Protein AF-A0A9E5GHT5-F1 (afdb_monomer)

pLDDT: mean 95.61, std 5.3, range [46.09, 98.81]

Foldseek 3Di:
DQDVLLLLLLLCCDCPQLNPAAAFEEEEEAEPDDVSSVVSNCVNCVVRNYHYDYDYHYLLVVLVCLLPDDLVSLLVVQVVLLVVLLRGQAYEAEHAHPDPCSCVVVVVSVVSSCVRHVCSRPVVRNVVRYRYDHDYDQDCVVCVVVVHGSVVSNVVVSCVS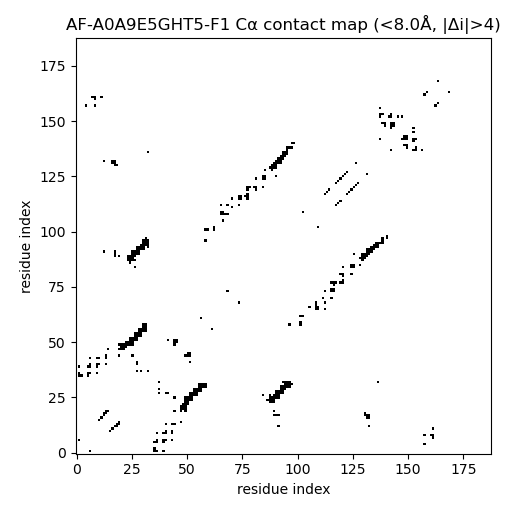RVDPVVVVVVVCVVCVVVVVVDPDDDD

Solvent-accessible surface area (backbone atoms only — not comparable to full-atom values): 10245 Å² total; per-residue (Å²): 131,72,56,69,66,43,42,52,44,22,40,43,46,39,61,64,60,41,50,63,50,66,72,40,30,30,37,39,40,39,27,49,57,63,66,54,51,52,52,28,34,50,50,39,35,47,75,55,51,23,45,71,43,80,42,84,43,47,68,70,59,50,39,59,56,37,75,74,53,47,70,67,59,30,39,53,52,23,52,56,51,35,56,57,50,73,70,25,49,28,37,43,36,39,37,22,67,91,51,95,58,73,58,68,87,42,55,70,39,49,51,48,40,39,64,43,22,46,41,55,28,48,60,70,39,40,66,75,61,30,39,59,44,76,47,72,43,88,42,63,63,54,12,55,76,70,76,41,56,51,66,63,35,42,54,50,51,51,42,73,67,64,72,55,61,62,66,61,53,50,58,64,49,56,71,51,45,68,56,60,75,71,51,95,74,86,88,131

Mean predicted aligned error: 3.6 Å

Secondary structure (DSSP, 8-state):
---HHHHHHHHIIIIIIS---TT-EEEEEEES--HHHHHHHHHHHHHTT-EEEEEEE-HHHHHHHHHT--HHHHHHHHHHHHHHHHT-SEEEEEE--S-TTTTTT-HHHHHHHIIIIIIIIIIIIIHHHSEEEEEE---HHHHHHTT--HHHHHHHHHHHHHS--HHHHHHHHHTTHHHHHH-S----

Structure (mmCIF, N/CA/C/O backbone):
data_AF-A0A9E5GHT5-F1
#
_entry.id   AF-A0A9E5GHT5-F1
#
loop_
_atom_site.group_PDB
_atom_site.id
_atom_site.type_symbol
_atom_site.label_atom_id
_atom_site.label_alt_id
_atom_site.label_comp_id
_atom_site.label_asym_id
_atom_site.label_entity_id
_atom_site.label_seq_id
_atom_site.pdbx_PDB_ins_code
_atom_site.Cartn_x
_atom_site.Cartn_y
_atom_site.Cartn_z
_atom_site.occupancy
_atom_site.B_iso_or_equiv
_atom_site.auth_seq_id
_atom_site.auth_comp_id
_atom_site.auth_asym_id
_atom_site.auth_atom_id
_atom_site.pdbx_PDB_model_num
ATOM 1 N N . MET A 1 1 ? 2.360 16.016 -16.301 1.00 46.09 1 MET A N 1
ATOM 2 C CA . MET A 1 1 ? 2.857 14.828 -17.030 1.00 46.09 1 MET A CA 1
ATOM 3 C C . MET A 1 1 ? 3.385 13.893 -15.959 1.00 46.09 1 MET A C 1
ATOM 5 O O . MET A 1 1 ? 4.200 14.365 -15.179 1.00 46.09 1 MET A O 1
ATOM 9 N N . ALA A 1 2 ? 2.851 12.676 -15.827 1.00 58.78 2 ALA A N 1
ATOM 10 C CA . ALA A 1 2 ? 3.286 11.762 -14.767 1.00 58.78 2 ALA A CA 1
ATOM 11 C C . ALA A 1 2 ? 4.758 11.385 -14.978 1.00 58.78 2 ALA A C 1
ATOM 13 O O . ALA A 1 2 ? 5.158 11.133 -16.120 1.00 58.78 2 ALA A O 1
ATOM 14 N N . ASP A 1 3 ? 5.538 11.367 -13.901 1.00 83.75 3 ASP A N 1
ATOM 15 C CA . ASP A 1 3 ? 6.951 10.995 -13.930 1.00 83.75 3 ASP A CA 1
ATOM 16 C C . ASP A 1 3 ? 7.088 9.578 -14.527 1.00 83.75 3 ASP A C 1
ATOM 18 O O . ASP A 1 3 ? 6.331 8.665 -14.184 1.00 83.75 3 ASP A O 1
ATOM 22 N N . GLN A 1 4 ? 8.022 9.372 -15.461 1.00 92.88 4 GLN A N 1
ATOM 23 C CA . GLN A 1 4 ? 8.242 8.049 -16.058 1.00 92.88 4 GLN A CA 1
ATOM 24 C C . GLN A 1 4 ? 8.633 7.006 -14.999 1.00 92.88 4 GLN A C 1
ATOM 26 O O . GLN A 1 4 ? 8.299 5.828 -15.145 1.00 92.88 4 GLN A O 1
ATOM 31 N N . ARG A 1 5 ? 9.282 7.442 -13.912 1.00 95.12 5 ARG A N 1
ATOM 32 C CA . ARG A 1 5 ? 9.657 6.604 -12.769 1.00 95.12 5 ARG A CA 1
ATOM 33 C C . ARG A 1 5 ? 8.421 6.079 -12.028 1.00 95.12 5 ARG A C 1
ATOM 35 O O . ARG A 1 5 ? 8.346 4.882 -11.751 1.00 95.12 5 ARG A O 1
ATOM 42 N N . GLU A 1 6 ? 7.407 6.924 -11.814 1.00 96.75 6 GLU A N 1
ATOM 43 C CA . GLU A 1 6 ? 6.115 6.523 -11.227 1.00 96.75 6 GLU A CA 1
ATOM 44 C C . GLU A 1 6 ? 5.378 5.520 -12.123 1.00 96.75 6 GLU A C 1
ATOM 46 O O . GLU A 1 6 ? 4.857 4.519 -11.638 1.00 96.75 6 GLU A O 1
ATOM 51 N N . GLN A 1 7 ? 5.363 5.749 -13.441 1.00 96.94 7 GLN A N 1
ATOM 52 C CA . GLN A 1 7 ? 4.710 4.842 -14.395 1.00 96.94 7 GLN A CA 1
ATOM 53 C C . GLN A 1 7 ? 5.372 3.460 -14.416 1.00 96.94 7 GLN A C 1
ATOM 55 O O . GLN A 1 7 ? 4.684 2.437 -14.414 1.00 96.94 7 GLN A O 1
ATOM 60 N N . LYS A 1 8 ? 6.709 3.422 -14.413 1.00 97.12 8 LYS A N 1
ATOM 61 C CA . LYS A 1 8 ? 7.477 2.174 -14.359 1.00 97.12 8 LYS A CA 1
ATOM 62 C C . LYS A 1 8 ? 7.225 1.428 -13.049 1.00 97.12 8 LYS A C 1
ATOM 64 O O . LYS A 1 8 ? 6.970 0.226 -13.075 1.00 97.12 8 LYS A O 1
ATOM 69 N N . LEU A 1 9 ? 7.235 2.142 -11.921 1.00 97.75 9 LEU A N 1
ATOM 70 C CA . LEU A 1 9 ? 6.918 1.568 -10.617 1.00 97.75 9 LEU A CA 1
ATOM 71 C C . LEU A 1 9 ? 5.480 1.035 -10.571 1.00 97.75 9 LEU A C 1
ATOM 73 O O . LEU A 1 9 ? 5.263 -0.082 -10.118 1.00 97.75 9 LEU A O 1
ATOM 77 N N . ALA A 1 10 ? 4.502 1.784 -11.081 1.00 98.25 10 ALA A N 1
ATOM 78 C CA . ALA A 1 10 ? 3.107 1.355 -11.119 1.00 98.25 10 ALA A CA 1
ATOM 79 C C . ALA A 1 10 ? 2.927 0.039 -11.892 1.00 98.25 10 ALA A C 1
ATOM 81 O O . ALA A 1 10 ? 2.300 -0.886 -11.375 1.00 98.25 10 ALA A O 1
ATOM 82 N N . LYS A 1 11 ? 3.533 -0.076 -13.083 1.00 97.88 11 LYS A N 1
ATOM 83 C CA . LYS A 1 11 ? 3.531 -1.324 -13.864 1.00 97.88 11 LYS A CA 1
ATOM 84 C C . LYS A 1 11 ? 4.170 -2.472 -13.095 1.00 97.88 11 LYS A C 1
ATOM 86 O O . LYS A 1 11 ? 3.572 -3.537 -13.006 1.00 97.88 11 LYS A O 1
ATOM 91 N N . LEU A 1 12 ? 5.336 -2.251 -12.484 1.00 97.81 12 LEU A N 1
ATOM 92 C CA . LEU A 1 12 ? 6.005 -3.269 -11.673 1.00 97.81 12 LEU A CA 1
ATOM 93 C C . LEU A 1 12 ? 5.095 -3.777 -10.544 1.00 97.81 12 LEU A C 1
ATOM 95 O O . LEU A 1 12 ? 4.947 -4.983 -10.360 1.00 97.81 12 LEU A O 1
ATOM 99 N N . LEU A 1 13 ? 4.461 -2.872 -9.800 1.00 98.19 13 LEU A N 1
ATOM 100 C CA . LEU A 1 13 ? 3.605 -3.254 -8.678 1.00 98.19 13 LEU A CA 1
ATOM 101 C C . LEU A 1 13 ? 2.401 -4.081 -9.138 1.00 98.19 13 LEU A C 1
ATOM 103 O O . LEU A 1 13 ? 2.094 -5.093 -8.512 1.00 98.19 13 LEU A O 1
ATOM 107 N N . VAL A 1 14 ? 1.756 -3.679 -10.236 1.00 98.56 14 VAL A N 1
ATOM 108 C CA . VAL A 1 14 ? 0.574 -4.354 -10.794 1.00 98.56 14 VAL A CA 1
ATOM 109 C C . VAL A 1 14 ? 0.939 -5.698 -11.428 1.00 98.56 14 VAL A C 1
ATOM 111 O O . VAL A 1 14 ? 0.358 -6.723 -11.079 1.00 98.56 14 VAL A O 1
ATOM 114 N N . GLU A 1 15 ? 1.912 -5.717 -12.336 1.00 97.62 15 GLU A N 1
ATOM 115 C CA . GLU A 1 15 ? 2.219 -6.880 -13.176 1.00 97.62 15 GLU A CA 1
ATOM 116 C C . GLU A 1 15 ? 3.134 -7.891 -12.473 1.00 97.62 15 GLU A C 1
ATOM 118 O O . GLU A 1 15 ? 2.995 -9.097 -12.676 1.00 97.62 15 GLU A O 1
ATOM 123 N N . HIS A 1 16 ? 4.061 -7.427 -11.628 1.00 96.06 16 HIS A N 1
ATOM 124 C CA . HIS A 1 16 ? 5.027 -8.293 -10.952 1.00 96.06 16 HIS A CA 1
ATOM 125 C C . HIS A 1 16 ? 4.683 -8.546 -9.484 1.00 96.06 16 HIS A C 1
ATOM 127 O O . HIS A 1 16 ? 4.679 -9.704 -9.063 1.00 96.06 16 HIS A O 1
ATOM 133 N N . SER A 1 17 ? 4.435 -7.497 -8.690 1.00 96.81 17 SER A N 1
ATOM 134 C CA . SER A 1 17 ? 4.299 -7.656 -7.234 1.00 96.81 17 SER A CA 1
ATOM 135 C C . SER A 1 17 ? 2.982 -8.312 -6.840 1.00 96.81 17 SER A C 1
ATOM 137 O O . SER A 1 17 ? 2.998 -9.299 -6.108 1.00 96.81 17 SER A O 1
ATOM 139 N N . VAL A 1 18 ? 1.849 -7.795 -7.328 1.00 97.44 18 VAL A N 1
ATOM 140 C CA . VAL A 1 18 ? 0.544 -8.432 -7.084 1.00 97.44 18 VAL A CA 1
ATOM 141 C C . VAL A 1 18 ? 0.130 -9.387 -8.198 1.00 97.44 18 VAL A C 1
ATOM 143 O O . VAL A 1 18 ? -0.754 -10.196 -7.956 1.00 97.44 18 VAL A O 1
ATOM 146 N N . LYS A 1 19 ? 0.777 -9.342 -9.376 1.00 97.81 19 LYS A N 1
ATOM 147 C CA . LYS A 1 19 ? 0.443 -10.168 -10.555 1.00 97.81 19 LYS A CA 1
ATOM 148 C C . LYS A 1 19 ? -1.057 -10.142 -10.838 1.00 97.81 19 LYS A C 1
ATOM 150 O O . LYS A 1 19 ? -1.733 -11.171 -10.793 1.00 97.81 19 LYS A O 1
ATOM 155 N N . LEU A 1 20 ? -1.564 -8.929 -11.024 1.00 98.19 20 LEU A N 1
ATOM 156 C CA . LEU A 1 20 ? -2.986 -8.683 -11.186 1.00 98.19 20 LEU A CA 1
ATOM 157 C C . LEU A 1 20 ? -3.489 -9.307 -12.492 1.00 98.19 20 LEU A C 1
ATOM 159 O O . LEU A 1 20 ? -2.861 -9.173 -13.542 1.00 98.19 20 LEU A O 1
ATOM 163 N N . GLU A 1 21 ? -4.630 -9.978 -12.416 1.00 98.31 21 GLU A N 1
ATOM 164 C CA . GLU A 1 21 ? -5.266 -10.666 -13.531 1.00 98.31 21 GLU A CA 1
ATOM 165 C C . GLU A 1 21 ? -6.511 -9.911 -14.004 1.00 98.31 21 GLU A C 1
ATOM 167 O O . GLU A 1 21 ? -7.180 -9.197 -13.248 1.00 98.31 21 GLU A O 1
ATOM 172 N N . LYS A 1 22 ? -6.840 -10.072 -15.289 1.00 98.56 22 LYS A N 1
ATOM 173 C CA . LYS A 1 22 ? -7.993 -9.420 -15.914 1.00 98.56 22 LYS A CA 1
ATOM 174 C C . LYS A 1 22 ? -9.276 -9.708 -15.128 1.00 98.56 22 LYS A C 1
ATOM 176 O O . LYS A 1 22 ? -9.626 -10.863 -14.905 1.00 98.56 22 LYS A O 1
ATOM 181 N N . GLY A 1 23 ? -10.026 -8.654 -14.820 1.00 98.56 23 GLY A N 1
ATOM 182 C CA . GLY A 1 23 ? -11.294 -8.733 -14.098 1.00 98.56 23 GLY A CA 1
ATOM 183 C C . GLY A 1 23 ? -11.178 -8.717 -12.571 1.00 98.56 23 GLY A C 1
ATOM 184 O O . GLY A 1 23 ? -12.211 -8.598 -11.919 1.00 98.56 23 GLY A O 1
ATOM 185 N N . GLU A 1 24 ? -9.967 -8.788 -12.009 1.00 98.69 24 GLU A N 1
ATOM 186 C CA . GLU A 1 24 ? -9.747 -8.651 -10.564 1.00 98.69 24 GLU A CA 1
ATOM 187 C C . GLU A 1 24 ? -9.999 -7.213 -10.083 1.00 98.69 24 GLU A C 1
ATOM 189 O O . GLU A 1 24 ? -9.731 -6.235 -10.789 1.00 98.69 24 GLU A O 1
ATOM 194 N N . HIS A 1 25 ? -10.481 -7.075 -8.851 1.00 98.69 25 HIS A N 1
ATOM 195 C CA . HIS A 1 25 ? -10.635 -5.803 -8.155 1.00 98.69 25 HIS A CA 1
ATOM 196 C C . HIS A 1 25 ? -9.430 -5.551 -7.251 1.00 98.69 25 HIS A C 1
ATOM 198 O O . HIS A 1 25 ? -9.020 -6.418 -6.476 1.00 98.69 25 HIS A O 1
ATOM 204 N N . VAL A 1 26 ? -8.878 -4.342 -7.295 1.00 98.75 26 VAL A N 1
ATOM 205 C CA . VAL A 1 26 ? -7.708 -3.973 -6.492 1.00 98.75 26 VAL A CA 1
ATOM 206 C C . VAL A 1 26 ? -7.955 -2.701 -5.701 1.00 98.75 26 VAL A C 1
ATOM 208 O O . VAL A 1 26 ? -8.339 -1.674 -6.257 1.00 98.75 26 VAL A O 1
ATOM 211 N N . LEU A 1 27 ? -7.674 -2.747 -4.399 1.00 98.75 27 LEU A N 1
ATOM 212 C CA . LEU A 1 27 ? -7.668 -1.556 -3.558 1.00 98.75 27 LEU A CA 1
ATOM 213 C C . LEU A 1 27 ? -6.295 -0.882 -3.608 1.00 98.75 27 LEU A C 1
ATOM 215 O O . LEU A 1 27 ? -5.307 -1.430 -3.119 1.00 98.75 27 LEU A O 1
ATOM 219 N N . ILE A 1 28 ? -6.251 0.333 -4.149 1.00 98.75 28 ILE A N 1
ATOM 220 C CA . ILE A 1 28 ? -5.101 1.235 -4.080 1.00 98.75 28 ILE A CA 1
ATOM 221 C C . ILE A 1 28 ? -5.265 2.108 -2.838 1.00 98.75 28 ILE A C 1
ATOM 223 O O . ILE A 1 28 ? -6.121 2.990 -2.795 1.00 98.75 28 ILE A O 1
ATOM 227 N N . ASN A 1 29 ? -4.440 1.870 -1.823 1.00 98.25 29 ASN A N 1
ATOM 228 C CA . ASN A 1 29 ? -4.417 2.653 -0.596 1.00 98.25 29 ASN A CA 1
ATOM 229 C C . ASN A 1 29 ? -3.240 3.635 -0.614 1.00 98.25 29 ASN A C 1
ATOM 231 O O . ASN A 1 29 ? -2.110 3.270 -0.274 1.00 98.25 29 ASN A O 1
ATOM 235 N N . ALA A 1 30 ? -3.527 4.870 -1.016 1.00 98.12 30 ALA A N 1
ATOM 236 C CA . ALA A 1 30 ? -2.571 5.951 -1.209 1.00 98.12 30 ALA A CA 1
ATOM 237 C C . ALA A 1 30 ? -2.547 6.863 0.025 1.00 98.12 30 ALA A C 1
ATOM 239 O O . ALA A 1 30 ? -3.478 7.633 0.252 1.00 98.12 30 ALA A O 1
ATOM 240 N N . VAL A 1 31 ? -1.488 6.762 0.829 1.00 97.69 31 VAL A N 1
ATOM 241 C CA . VAL A 1 31 ? -1.335 7.517 2.080 1.00 97.69 31 VAL A CA 1
ATOM 242 C C . VAL A 1 31 ? -0.294 8.612 1.907 1.00 97.69 31 VAL A C 1
ATOM 244 O O . VAL A 1 31 ? 0.892 8.305 1.793 1.00 97.69 31 VAL A O 1
ATOM 247 N N . ASP A 1 32 ? -0.728 9.872 1.916 1.00 96.69 32 ASP A N 1
ATOM 248 C CA . ASP A 1 32 ? 0.158 11.044 1.848 1.00 96.69 32 ASP A CA 1
ATOM 249 C C . ASP A 1 32 ? 1.157 11.007 0.674 1.00 96.69 32 ASP A C 1
ATOM 251 O O . ASP A 1 32 ? 2.315 11.396 0.796 1.00 96.69 32 ASP A O 1
ATOM 255 N N . ILE A 1 33 ? 0.714 10.523 -0.488 1.00 96.50 33 ILE A N 1
ATOM 256 C CA . ILE A 1 33 ? 1.514 10.505 -1.721 1.00 96.50 33 ILE A CA 1
ATOM 257 C C . ILE A 1 33 ? 0.967 11.499 -2.750 1.00 96.50 33 ILE A C 1
ATOM 259 O O . ILE A 1 33 ? -0.213 11.859 -2.686 1.00 96.50 33 ILE A O 1
ATOM 263 N N . PRO A 1 34 ? 1.773 11.907 -3.744 1.00 95.44 34 PRO A N 1
ATOM 264 C CA . PRO A 1 34 ? 1.282 12.699 -4.862 1.00 95.44 34 PRO A CA 1
ATOM 265 C C . PRO A 1 34 ? 0.162 11.996 -5.635 1.00 95.44 34 PRO A C 1
ATOM 267 O O . PRO A 1 34 ? 0.188 10.782 -5.864 1.00 95.44 34 PRO A O 1
ATOM 270 N N . THR A 1 35 ? -0.801 12.784 -6.112 1.00 96.75 35 THR A N 1
ATOM 271 C CA . THR A 1 35 ? -1.886 12.291 -6.972 1.00 96.75 35 THR A CA 1
ATOM 272 C C . THR A 1 35 ? -1.347 11.612 -8.233 1.00 96.75 35 THR A C 1
ATOM 274 O O . THR A 1 35 ? -1.917 10.613 -8.659 1.00 96.75 35 THR A O 1
ATOM 277 N N . SER A 1 36 ? -0.214 12.075 -8.774 1.00 96.94 36 SER A N 1
ATOM 278 C CA . SER A 1 36 ? 0.430 11.519 -9.974 1.00 96.94 36 SER A CA 1
ATOM 279 C C . SER A 1 36 ? 0.774 10.031 -9.847 1.00 96.94 36 SER A C 1
ATOM 281 O O . SER A 1 36 ? 0.452 9.250 -10.743 1.00 96.94 36 SER A O 1
ATOM 283 N N . MET A 1 37 ? 1.324 9.601 -8.708 1.00 97.38 37 MET A N 1
ATOM 284 C CA . MET A 1 37 ? 1.602 8.186 -8.443 1.00 97.38 37 MET A CA 1
ATOM 285 C C . MET A 1 37 ? 0.309 7.360 -8.379 1.00 97.38 37 MET A C 1
ATOM 287 O O . MET A 1 37 ? 0.251 6.231 -8.872 1.00 97.38 37 MET A O 1
ATOM 291 N N . THR A 1 38 ? -0.754 7.925 -7.799 1.00 98.12 38 THR A N 1
ATOM 292 C CA . THR A 1 38 ? -2.063 7.256 -7.728 1.00 98.12 38 THR A CA 1
ATOM 293 C C . THR A 1 38 ? -2.688 7.120 -9.118 1.00 98.12 38 THR A C 1
ATOM 295 O O . THR A 1 38 ? -3.175 6.047 -9.468 1.00 98.12 38 THR A O 1
ATOM 298 N N . GLU A 1 39 ? -2.623 8.167 -9.944 1.00 98.31 39 GLU A N 1
ATOM 299 C CA . GLU A 1 39 ? -3.064 8.137 -11.344 1.00 98.31 39 GLU A CA 1
ATOM 300 C C . GLU A 1 39 ? -2.285 7.096 -12.159 1.00 98.31 39 GLU A C 1
ATOM 302 O O . GLU A 1 39 ? -2.882 6.347 -12.935 1.00 98.31 39 GLU A O 1
ATOM 307 N N . ALA A 1 40 ? -0.967 6.997 -11.948 1.00 98.31 40 ALA A N 1
ATOM 308 C CA . ALA A 1 40 ? -0.124 6.002 -12.602 1.00 98.31 40 ALA A CA 1
ATOM 309 C C . ALA A 1 40 ? -0.545 4.564 -12.250 1.00 98.31 40 ALA A C 1
ATOM 311 O O . ALA A 1 40 ? -0.641 3.724 -13.146 1.00 98.31 40 ALA A O 1
ATOM 312 N N . LEU A 1 41 ? -0.861 4.285 -10.979 1.00 98.50 41 LEU A N 1
ATOM 313 C CA . LEU A 1 41 ? -1.400 2.986 -10.557 1.00 98.50 41 LEU A CA 1
ATOM 314 C C . LEU A 1 41 ? -2.754 2.688 -11.189 1.00 98.50 41 LEU A C 1
ATOM 316 O O . LEU A 1 41 ? -2.936 1.611 -11.745 1.00 98.50 41 LEU A O 1
ATOM 320 N N . VAL A 1 42 ? -3.694 3.636 -11.134 1.00 98.75 42 VAL A N 1
ATOM 321 C CA . VAL A 1 42 ? -5.027 3.471 -11.735 1.00 98.75 42 VAL A CA 1
ATOM 322 C C . VAL A 1 42 ? -4.903 3.132 -13.218 1.00 98.75 42 VAL A C 1
ATOM 324 O O . VAL A 1 42 ? -5.553 2.203 -13.697 1.00 98.75 42 VAL A O 1
ATOM 327 N N . LYS A 1 43 ? -4.027 3.841 -13.937 1.00 98.56 43 LYS A N 1
ATOM 328 C CA . LYS A 1 43 ? -3.761 3.570 -15.348 1.00 98.56 43 LYS A CA 1
ATOM 329 C C . LYS A 1 43 ? -3.205 2.159 -15.559 1.00 98.56 43 LYS A C 1
ATOM 331 O O . LYS A 1 43 ? -3.744 1.430 -16.384 1.00 98.56 43 LYS A O 1
ATOM 336 N N . ALA A 1 44 ? -2.179 1.760 -14.805 1.00 98.56 44 ALA A N 1
ATOM 337 C CA . ALA A 1 44 ? -1.567 0.435 -14.923 1.00 98.56 44 ALA A CA 1
ATOM 338 C C . ALA A 1 44 ? -2.563 -0.703 -14.625 1.00 98.56 44 ALA A C 1
ATOM 340 O O . ALA A 1 44 ? -2.569 -1.716 -15.319 1.00 98.56 44 ALA A O 1
ATOM 341 N N . VAL A 1 45 ? -3.453 -0.517 -13.646 1.00 98.81 45 VAL A N 1
ATOM 342 C CA . VAL A 1 45 ? -4.521 -1.478 -13.327 1.00 98.81 45 VAL A CA 1
ATOM 343 C C . VAL A 1 45 ? -5.501 -1.641 -14.495 1.00 98.81 45 VAL A C 1
ATOM 345 O O . VAL A 1 45 ? -5.850 -2.762 -14.859 1.00 98.81 45 VAL A O 1
ATOM 348 N N . TYR A 1 46 ? -5.933 -0.545 -15.121 1.00 98.75 46 TYR A N 1
ATOM 349 C CA . TYR A 1 46 ? -6.815 -0.645 -16.286 1.00 98.75 46 TYR A CA 1
ATOM 350 C C . TYR A 1 46 ? -6.111 -1.224 -17.521 1.00 98.75 46 TYR A C 1
ATOM 352 O O . TYR A 1 46 ? -6.754 -1.918 -18.306 1.00 98.75 46 TYR A O 1
ATOM 360 N N . GLU A 1 47 ? -4.806 -0.985 -17.692 1.00 98.56 47 GLU A N 1
ATOM 361 C CA . GLU A 1 47 ? -4.010 -1.545 -18.797 1.00 98.56 47 GLU A CA 1
ATOM 362 C C . GLU A 1 47 ? -3.987 -3.087 -18.780 1.00 98.56 47 GLU A C 1
ATOM 364 O O . GLU A 1 47 ? -3.972 -3.699 -19.848 1.00 98.56 47 GLU A O 1
ATOM 369 N N . VAL A 1 48 ? -4.076 -3.723 -17.602 1.00 98.31 48 VAL A N 1
ATOM 370 C CA . VAL A 1 48 ? -4.202 -5.191 -17.467 1.00 98.31 48 VAL A CA 1
ATOM 371 C C . VAL A 1 48 ? -5.656 -5.697 -17.519 1.00 98.31 48 VAL A C 1
ATOM 373 O O . VAL A 1 48 ? -5.904 -6.904 -17.517 1.00 98.31 48 VAL A O 1
ATOM 376 N N . GLY A 1 49 ? -6.635 -4.793 -17.632 1.00 98.50 49 GLY A N 1
ATOM 377 C CA . GLY A 1 49 ? -8.062 -5.122 -17.705 1.00 98.50 49 GLY A CA 1
ATOM 378 C C . GLY A 1 49 ? -8.711 -5.425 -16.351 1.00 98.50 49 GLY A C 1
ATOM 379 O O . GLY A 1 49 ? -9.686 -6.177 -16.302 1.00 98.50 49 GLY A O 1
ATOM 380 N N . SER A 1 50 ? -8.166 -4.870 -15.272 1.00 98.69 50 SER A N 1
ATOM 381 C CA . SER A 1 50 ? -8.639 -5.027 -13.891 1.00 98.69 50 SER A CA 1
ATOM 382 C C . SER A 1 50 ? -9.272 -3.725 -13.382 1.00 98.69 50 SER A C 1
ATOM 384 O O . SER A 1 50 ? -9.254 -2.701 -14.072 1.00 98.69 50 SER A O 1
ATOM 386 N N . TYR A 1 51 ? -9.858 -3.746 -12.182 1.00 98.69 51 TYR A N 1
ATOM 387 C CA . TYR A 1 51 ? -10.708 -2.659 -11.685 1.00 98.69 51 TYR A CA 1
ATOM 388 C C . TYR A 1 51 ? -10.150 -2.023 -10.402 1.00 98.69 51 TYR A C 1
ATOM 390 O O . TYR A 1 51 ? -10.168 -2.652 -9.340 1.00 98.69 51 TYR A O 1
ATOM 398 N N . PRO A 1 52 ? -9.662 -0.771 -10.458 1.00 98.75 52 PRO A N 1
ATOM 399 C CA . PRO A 1 52 ? -9.129 -0.091 -9.289 1.00 98.75 52 PRO A CA 1
ATOM 400 C C . PRO A 1 52 ? -10.243 0.510 -8.425 1.00 98.75 52 PRO A C 1
ATOM 402 O O . PRO A 1 52 ? -11.116 1.229 -8.911 1.00 98.75 52 PRO A O 1
ATOM 405 N N . VAL A 1 53 ? -10.139 0.307 -7.114 1.00 98.62 53 VAL A N 1
ATOM 406 C CA . VAL A 1 53 ? -10.816 1.095 -6.079 1.00 98.62 53 VAL A CA 1
ATOM 407 C C . VAL A 1 53 ? -9.751 1.904 -5.355 1.00 98.62 53 VAL A C 1
ATOM 409 O O . VAL A 1 53 ? -8.757 1.353 -4.893 1.00 98.62 53 VAL A O 1
ATOM 412 N N . VAL A 1 54 ? -9.934 3.219 -5.255 1.00 98.44 54 VAL A N 1
ATOM 413 C CA . VAL A 1 54 ? -8.929 4.113 -4.665 1.00 98.44 54 VAL A CA 1
ATOM 414 C C . VAL A 1 54 ? -9.372 4.571 -3.282 1.00 98.44 54 VAL A C 1
ATOM 416 O O . VAL A 1 54 ? -10.506 5.003 -3.086 1.00 98.44 54 VAL A O 1
ATOM 419 N N . ASN A 1 55 ? -8.447 4.509 -2.329 1.00 97.62 55 ASN A N 1
ATOM 420 C CA . ASN A 1 55 ? -8.564 5.112 -1.013 1.00 97.62 55 ASN A CA 1
ATOM 421 C C . ASN A 1 55 ? -7.437 6.134 -0.842 1.00 97.62 55 ASN A C 1
ATOM 423 O O . ASN A 1 55 ? -6.269 5.752 -0.756 1.00 97.62 55 ASN A O 1
ATOM 427 N N . ILE A 1 56 ? -7.792 7.419 -0.807 1.00 97.25 56 ILE A N 1
ATOM 428 C CA . ILE A 1 56 ? -6.855 8.489 -0.458 1.00 97.25 56 ILE A CA 1
ATOM 429 C C . ILE A 1 56 ? -6.897 8.673 1.050 1.00 97.25 56 ILE A C 1
ATOM 431 O O . ILE A 1 56 ? -7.963 8.861 1.634 1.00 97.25 56 ILE A O 1
ATOM 435 N N . TRP A 1 57 ? -5.731 8.619 1.671 1.00 95.44 57 TRP A N 1
ATOM 436 C CA . TRP A 1 57 ? -5.580 8.658 3.112 1.00 95.44 57 TRP A CA 1
ATOM 437 C C . TRP A 1 57 ? -4.583 9.729 3.516 1.00 95.44 57 TRP A C 1
ATOM 439 O O . TRP A 1 57 ? -3.602 9.981 2.814 1.00 95.44 57 TRP A O 1
ATOM 449 N N . ASN A 1 58 ? -4.818 10.318 4.681 1.00 96.19 58 ASN A N 1
ATOM 450 C CA . ASN A 1 58 ? -3.936 11.307 5.271 1.00 96.19 58 ASN A CA 1
ATOM 451 C C . ASN A 1 58 ? -3.701 10.966 6.741 1.00 96.19 58 ASN A C 1
ATOM 453 O O . ASN A 1 58 ? -4.661 10.834 7.504 1.00 96.19 58 ASN A O 1
ATOM 457 N N . GLU A 1 59 ? -2.437 10.845 7.147 1.00 95.00 59 GLU A N 1
ATOM 458 C CA . GLU A 1 59 ? -2.086 10.415 8.507 1.00 95.00 59 GLU A CA 1
ATOM 459 C C . GLU A 1 59 ? -2.527 11.427 9.576 1.00 95.00 59 GLU A C 1
ATOM 461 O O . GLU A 1 59 ? -2.839 11.034 10.699 1.00 95.00 59 GLU A O 1
ATOM 466 N N . ARG A 1 60 ? -2.649 12.722 9.244 1.00 96.00 60 ARG A N 1
ATOM 467 C CA . ARG A 1 60 ? -3.156 13.729 10.195 1.00 96.00 60 ARG A CA 1
ATOM 468 C C . ARG A 1 60 ? -4.660 13.596 10.424 1.00 96.00 60 ARG A C 1
ATOM 470 O O . ARG A 1 60 ? -5.122 13.809 11.543 1.00 96.00 60 ARG A O 1
ATOM 477 N N . ILE A 1 61 ? -5.420 13.236 9.388 1.00 96.31 61 ILE A N 1
ATOM 478 C CA . ILE A 1 61 ? -6.852 12.932 9.520 1.00 96.31 61 ILE A CA 1
ATOM 479 C C . ILE A 1 61 ? -7.035 11.635 10.311 1.00 96.31 61 ILE A C 1
ATOM 481 O O . ILE A 1 61 ? -7.850 11.601 11.229 1.00 96.31 61 ILE A O 1
ATOM 485 N N . GLU A 1 62 ? -6.241 10.598 10.027 1.00 96.12 62 GLU A N 1
ATOM 486 C CA . GLU A 1 62 ? -6.219 9.372 10.837 1.00 96.12 62 GLU A CA 1
ATOM 487 C C . GLU A 1 62 ? -5.926 9.681 12.304 1.00 96.12 62 GLU A C 1
ATOM 489 O O . GLU A 1 62 ? -6.685 9.256 13.173 1.00 96.12 62 GLU A O 1
ATOM 494 N N . ARG A 1 63 ? -4.891 10.482 12.592 1.00 96.75 63 ARG A N 1
ATOM 495 C CA . ARG A 1 63 ? -4.581 10.911 13.958 1.00 96.75 63 ARG A CA 1
ATOM 496 C C . ARG A 1 63 ? -5.786 11.576 14.617 1.00 96.75 63 ARG A C 1
ATOM 498 O O . ARG A 1 63 ? -6.117 11.206 15.737 1.00 96.75 63 ARG A O 1
ATOM 505 N N . ALA A 1 64 ? -6.441 12.519 13.941 1.00 96.62 64 ALA A N 1
ATOM 506 C CA . ALA A 1 64 ? -7.600 13.219 14.490 1.00 96.62 64 ALA A CA 1
ATOM 507 C C . ALA A 1 64 ? -8.772 12.270 14.800 1.00 96.62 64 ALA A C 1
ATOM 509 O O . ALA A 1 64 ? -9.437 12.435 15.820 1.00 96.62 64 ALA A O 1
ATOM 510 N N . MET A 1 65 ? -9.004 11.255 13.959 1.00 97.06 65 MET A N 1
ATOM 511 C CA . MET A 1 65 ? -10.014 10.225 14.227 1.00 97.06 65 MET A CA 1
ATOM 512 C C . MET A 1 65 ? -9.624 9.333 15.408 1.00 97.06 65 MET A C 1
ATOM 514 O O . MET A 1 65 ? -10.480 9.003 16.223 1.00 97.06 65 MET A O 1
ATOM 518 N N . VAL A 1 66 ? -8.348 8.954 15.512 1.00 97.81 66 VAL A N 1
ATOM 519 C CA . VAL A 1 66 ? -7.837 8.068 16.568 1.00 97.81 66 VAL A CA 1
ATOM 520 C C . VAL A 1 66 ? -7.775 8.774 17.924 1.00 97.81 66 VAL A C 1
ATOM 522 O O . VAL A 1 66 ? -8.111 8.172 18.936 1.00 97.81 66 VAL A O 1
ATOM 525 N N . GLU A 1 67 ? -7.386 10.047 17.971 1.00 97.31 67 GLU A N 1
ATOM 526 C CA . GLU A 1 67 ? -7.167 10.800 19.216 1.00 97.31 67 GLU A CA 1
ATOM 527 C C . GLU A 1 67 ? -8.423 10.896 20.099 1.00 97.31 67 GLU A C 1
ATOM 529 O O . GLU A 1 67 ? -8.313 10.839 21.322 1.00 97.31 67 GLU A O 1
ATOM 534 N N . GLY A 1 68 ? -9.610 10.984 19.490 1.00 94.38 68 GLY A N 1
ATOM 535 C CA . GLY A 1 68 ? -10.903 10.997 20.187 1.00 94.38 68 GLY A CA 1
ATOM 536 C C . GLY A 1 68 ? -11.695 9.691 20.083 1.00 94.38 68 GLY A C 1
ATOM 537 O O . GLY A 1 68 ? -12.894 9.691 20.366 1.00 94.38 68 GLY A O 1
ATOM 538 N N . ALA A 1 69 ? -11.077 8.605 19.619 1.00 97.31 69 ALA A N 1
ATOM 539 C CA . ALA A 1 69 ? -11.794 7.385 19.289 1.00 97.31 69 ALA A CA 1
ATOM 540 C C . ALA A 1 69 ? -12.337 6.652 20.524 1.00 97.31 69 ALA A C 1
ATOM 542 O O . ALA A 1 69 ? -11.660 6.503 21.541 1.00 97.31 69 ALA A O 1
ATOM 543 N N . SER A 1 70 ? -13.545 6.103 20.394 1.00 97.94 70 SER A N 1
ATOM 544 C CA . SER A 1 70 ? -14.039 5.046 21.273 1.00 97.94 70 SER A CA 1
ATOM 545 C C . SER A 1 70 ? -13.877 3.683 20.598 1.00 97.94 70 SER A C 1
ATOM 547 O O . SER A 1 70 ? -13.606 3.572 19.399 1.00 97.94 70 SER A O 1
ATOM 549 N N . LYS A 1 71 ? -14.083 2.606 21.359 1.00 97.94 71 LYS A N 1
ATOM 550 C CA . LYS A 1 71 ? -14.140 1.257 20.787 1.00 97.94 71 LYS A CA 1
ATOM 551 C C . LYS A 1 71 ? -15.208 1.168 19.694 1.00 97.94 71 LYS A C 1
ATOM 553 O O . LYS A 1 71 ? -14.946 0.620 18.630 1.00 97.94 71 LYS A O 1
ATOM 558 N N . GLU A 1 72 ? -16.388 1.718 19.949 1.00 98.38 72 GLU A N 1
ATOM 559 C CA . GLU A 1 72 ? -17.538 1.678 19.048 1.00 98.38 72 GLU A CA 1
ATOM 560 C C . GLU A 1 72 ? -17.245 2.426 17.741 1.00 98.38 72 GLU A C 1
ATOM 562 O O . GLU A 1 72 ? -17.549 1.908 16.666 1.00 98.38 72 GLU A O 1
ATOM 567 N N . SER A 1 73 ? -16.596 3.598 17.803 1.00 98.19 73 SER A N 1
ATOM 568 C CA . SER A 1 73 ? -16.215 4.333 16.589 1.00 98.19 73 SER A CA 1
ATOM 569 C C . SER A 1 73 ? -15.174 3.577 15.760 1.00 98.19 73 SER A C 1
ATOM 571 O O . SER A 1 73 ? -15.276 3.537 14.535 1.00 98.19 73 SER A O 1
ATOM 573 N N . LEU A 1 74 ? -14.195 2.936 16.411 1.00 98.50 74 LEU A N 1
ATOM 574 C CA . LEU A 1 74 ? -13.175 2.129 15.731 1.00 98.50 74 LEU A CA 1
ATOM 575 C C . LEU A 1 74 ? -13.759 0.861 15.112 1.00 98.50 74 LEU A C 1
ATOM 577 O O . LEU A 1 74 ? -13.355 0.484 14.018 1.00 98.50 74 LEU A O 1
ATOM 581 N N . GLN A 1 75 ? -14.708 0.212 15.787 1.00 98.44 75 GLN A N 1
ATOM 582 C CA . GLN A 1 75 ? -15.384 -0.972 15.260 1.00 98.44 75 GLN A CA 1
ATOM 583 C C . GLN A 1 75 ? -16.228 -0.634 14.032 1.00 98.44 75 GLN A C 1
ATOM 585 O O . GLN A 1 75 ? -16.125 -1.333 13.032 1.00 98.44 75 GLN A O 1
ATOM 590 N N . LEU A 1 76 ? -16.976 0.475 14.056 1.00 98.50 76 LEU A N 1
ATOM 591 C CA . LEU A 1 76 ? -17.714 0.934 12.877 1.00 98.50 76 LEU A CA 1
ATOM 592 C C . LEU A 1 76 ? -16.773 1.198 11.695 1.00 98.50 76 LEU A C 1
ATOM 594 O O . LEU A 1 76 ? -17.047 0.778 10.570 1.00 98.50 76 LEU A O 1
ATOM 598 N N . TRP A 1 77 ? -15.648 1.870 11.947 1.00 98.25 77 TRP A N 1
ATOM 599 C CA . TRP A 1 77 ? -14.635 2.096 10.921 1.00 98.25 77 TRP A CA 1
ATOM 600 C C . TRP A 1 77 ? -14.080 0.775 10.372 1.00 98.25 77 TRP A C 1
ATOM 602 O O . TRP A 1 77 ? -14.004 0.582 9.156 1.00 98.25 77 TRP A O 1
ATOM 612 N N . ALA A 1 78 ? -13.763 -0.163 11.265 1.00 98.50 78 ALA A N 1
ATOM 613 C CA . ALA A 1 78 ? -13.264 -1.477 10.899 1.00 98.50 78 ALA A CA 1
ATOM 614 C C . ALA A 1 78 ? -14.276 -2.261 10.063 1.00 98.50 78 ALA A C 1
ATOM 616 O O . ALA A 1 78 ? -13.875 -2.933 9.117 1.00 98.50 78 ALA A O 1
ATOM 617 N N . ASP A 1 79 ? -15.568 -2.167 10.370 1.00 98.44 79 ASP A N 1
ATOM 618 C CA . ASP A 1 79 ? -16.628 -2.864 9.644 1.00 98.44 79 ASP A CA 1
ATOM 619 C C . ASP A 1 79 ? -16.738 -2.366 8.198 1.00 98.44 79 ASP A C 1
ATOM 621 O O . ASP A 1 79 ? -16.773 -3.177 7.266 1.00 98.44 79 ASP A O 1
ATOM 625 N N . VAL A 1 80 ? -16.713 -1.044 7.994 1.00 98.12 80 VAL A N 1
ATOM 626 C CA . VAL A 1 80 ? -16.753 -0.426 6.657 1.00 98.12 80 VAL A CA 1
ATOM 627 C C . VAL A 1 80 ? -15.540 -0.842 5.825 1.00 98.12 80 VAL A C 1
ATOM 629 O O . VAL A 1 80 ? -15.685 -1.302 4.687 1.00 98.12 80 VAL A O 1
ATOM 632 N N . ASP A 1 81 ? -14.339 -0.740 6.394 1.00 97.81 81 ASP A N 1
ATOM 633 C CA . ASP A 1 81 ? -13.115 -1.063 5.663 1.00 97.81 81 ASP A CA 1
ATOM 634 C C . ASP A 1 81 ? -12.923 -2.567 5.468 1.00 97.81 81 ASP A C 1
ATOM 636 O O . ASP A 1 81 ? -12.433 -2.993 4.421 1.00 97.81 81 ASP A O 1
ATOM 640 N N . THR A 1 82 ? -13.392 -3.392 6.405 1.00 98.12 82 THR A N 1
ATOM 641 C CA . THR A 1 82 ? -13.443 -4.851 6.248 1.00 98.12 82 THR A CA 1
ATOM 642 C C . THR A 1 82 ? -14.398 -5.245 5.129 1.00 98.12 82 THR A C 1
ATOM 644 O O . THR A 1 82 ? -14.055 -6.110 4.322 1.00 98.12 82 THR A O 1
ATOM 647 N N . TYR A 1 83 ? -15.581 -4.625 5.051 1.00 97.75 83 TYR A N 1
ATOM 648 C CA . TYR A 1 83 ? -16.524 -4.865 3.961 1.00 97.75 83 TYR A CA 1
ATOM 649 C C . TYR A 1 83 ? -15.873 -4.569 2.611 1.00 97.75 83 TYR A C 1
ATOM 651 O O . TYR A 1 83 ? -15.854 -5.440 1.743 1.00 97.75 83 TYR A O 1
ATOM 659 N N . ARG A 1 84 ? -15.265 -3.384 2.468 1.00 96.69 84 ARG A N 1
ATOM 660 C CA . ARG A 1 84 ? -14.554 -2.992 1.246 1.00 96.69 84 ARG A CA 1
ATOM 661 C C . ARG A 1 84 ? -13.428 -3.968 0.913 1.00 96.69 84 ARG A C 1
ATOM 663 O O . ARG A 1 84 ? -13.364 -4.439 -0.214 1.00 96.69 84 ARG A O 1
ATOM 670 N N . MET A 1 85 ? -12.581 -4.311 1.885 1.00 97.38 85 MET A N 1
ATOM 671 C CA . MET A 1 85 ? -11.441 -5.214 1.689 1.00 97.38 85 MET A CA 1
ATOM 672 C C . MET A 1 85 ? -11.869 -6.606 1.210 1.00 97.38 85 MET A C 1
ATOM 674 O O . MET A 1 85 ? -11.190 -7.198 0.382 1.00 97.38 85 MET A O 1
ATOM 678 N N . LYS A 1 86 ? -13.005 -7.125 1.695 1.00 97.44 86 LYS A N 1
ATOM 679 C CA . LYS A 1 86 ? -13.546 -8.433 1.284 1.00 97.44 86 LYS A CA 1
ATOM 680 C C . LYS A 1 86 ? -14.034 -8.485 -0.164 1.00 97.44 86 LYS A C 1
ATOM 682 O O . LYS A 1 86 ? -14.238 -9.580 -0.669 1.00 97.44 86 LYS A O 1
ATOM 687 N N . GLN A 1 87 ? -14.263 -7.340 -0.802 1.00 97.81 87 GLN A N 1
ATOM 688 C CA . GLN A 1 87 ? -14.647 -7.281 -2.215 1.00 97.81 87 GLN A CA 1
ATOM 689 C C . GLN A 1 87 ? -13.431 -7.266 -3.154 1.00 97.81 87 GLN A C 1
ATOM 691 O O . GLN A 1 87 ? -13.615 -7.255 -4.366 1.00 97.81 87 GLN A O 1
ATOM 696 N N . MET A 1 88 ? -12.211 -7.191 -2.614 1.00 98.44 88 MET A N 1
ATOM 697 C CA . MET A 1 88 ? -10.986 -6.999 -3.387 1.00 98.44 88 MET A CA 1
ATOM 698 C C . MET A 1 88 ? -10.218 -8.310 -3.516 1.00 98.44 88 MET A C 1
ATOM 700 O O . MET A 1 88 ? -10.081 -9.049 -2.544 1.00 98.44 88 MET A O 1
ATOM 704 N N . ASP A 1 89 ? -9.642 -8.530 -4.689 1.00 98.62 89 ASP A N 1
ATOM 705 C CA . ASP A 1 89 ? -8.731 -9.639 -4.971 1.00 98.62 89 ASP A CA 1
ATOM 706 C C . ASP A 1 89 ? -7.278 -9.251 -4.636 1.00 98.62 89 ASP A C 1
ATOM 708 O O . ASP A 1 89 ? -6.463 -10.084 -4.226 1.00 98.62 89 ASP A O 1
ATOM 712 N N . ALA A 1 90 ? -6.950 -7.958 -4.757 1.00 98.69 90 ALA A N 1
ATOM 713 C CA . ALA A 1 90 ? -5.614 -7.435 -4.498 1.00 98.69 90 ALA A CA 1
ATOM 714 C C . ALA A 1 90 ? -5.591 -6.123 -3.693 1.00 98.69 90 ALA A C 1
ATOM 716 O O . ALA A 1 90 ? -6.553 -5.354 -3.648 1.00 98.69 90 ALA A O 1
ATOM 717 N N . PHE A 1 91 ? -4.441 -5.839 -3.080 1.00 98.69 91 PHE A N 1
ATOM 718 C CA . PHE A 1 91 ? -4.172 -4.621 -2.320 1.00 98.69 91 PHE A CA 1
ATOM 719 C C . PHE A 1 91 ? -2.799 -4.032 -2.666 1.00 98.69 91 PHE A C 1
ATOM 721 O O . PHE A 1 91 ? -1.768 -4.688 -2.500 1.00 98.69 91 PHE A O 1
ATOM 728 N N . ILE A 1 92 ? -2.769 -2.758 -3.055 1.00 98.75 92 ILE A N 1
ATOM 729 C CA . ILE A 1 92 ? -1.540 -1.986 -3.267 1.00 98.75 92 ILE A CA 1
ATOM 730 C C . ILE A 1 92 ? -1.525 -0.828 -2.270 1.00 98.75 92 ILE A C 1
ATOM 732 O O . ILE A 1 92 ? -2.311 0.110 -2.382 1.00 98.75 92 ILE A O 1
ATOM 736 N N . GLY A 1 93 ? -0.631 -0.886 -1.283 1.00 98.25 93 GLY A N 1
ATOM 737 C CA . GLY A 1 93 ? -0.461 0.177 -0.292 1.00 98.25 93 GLY A CA 1
ATOM 738 C C . GLY A 1 93 ? 0.798 0.995 -0.542 1.00 98.25 93 GLY A C 1
ATOM 739 O O . GLY A 1 93 ? 1.895 0.460 -0.413 1.00 98.25 93 GLY A O 1
ATOM 740 N N . ILE A 1 94 ? 0.661 2.293 -0.810 1.00 98.00 94 ILE A N 1
ATOM 741 C CA . ILE A 1 94 ? 1.807 3.207 -0.920 1.00 98.00 94 ILE A CA 1
ATOM 742 C C . ILE A 1 94 ? 1.686 4.288 0.145 1.00 98.00 94 ILE A C 1
ATOM 744 O O . ILE A 1 94 ? 0.624 4.887 0.310 1.00 98.00 94 ILE A O 1
ATOM 748 N N . ARG A 1 95 ? 2.774 4.521 0.886 1.00 97.00 95 ARG A N 1
ATOM 749 C CA . ARG A 1 95 ? 2.798 5.482 1.993 1.00 97.00 95 ARG A CA 1
ATOM 750 C C . ARG A 1 95 ? 3.975 6.451 1.908 1.00 97.00 95 ARG A C 1
ATOM 752 O O . ARG A 1 95 ? 5.122 6.016 2.023 1.00 97.00 95 ARG A O 1
ATOM 759 N N . GLY A 1 96 ? 3.695 7.745 1.819 1.00 95.44 96 GLY A N 1
ATOM 760 C CA . GLY A 1 96 ? 4.673 8.836 1.857 1.00 95.44 96 GLY A CA 1
ATOM 761 C C . GLY A 1 96 ? 4.504 9.726 3.090 1.00 95.44 96 GLY A C 1
ATOM 762 O O . GLY A 1 96 ? 4.268 10.917 2.929 1.00 95.44 96 GLY A O 1
ATOM 763 N N . PRO A 1 97 ? 4.600 9.191 4.323 1.00 88.31 97 PRO A N 1
ATOM 764 C CA . PRO A 1 97 ? 4.289 9.961 5.522 1.00 88.31 97 PRO A CA 1
ATOM 765 C C . PRO A 1 97 ? 5.141 11.230 5.603 1.00 88.31 97 PRO A C 1
ATOM 767 O O . PRO A 1 97 ? 6.373 11.172 5.532 1.00 88.31 97 PRO A O 1
ATOM 770 N N . ALA A 1 98 ? 4.485 12.372 5.810 1.00 88.19 98 ALA A N 1
ATOM 771 C CA . ALA A 1 98 ? 5.171 13.634 6.085 1.00 88.19 98 ALA A CA 1
ATOM 772 C C . ALA A 1 98 ? 5.868 13.614 7.457 1.00 88.19 98 ALA A C 1
ATOM 774 O O . ALA A 1 98 ? 6.818 14.356 7.689 1.00 88.19 98 ALA A O 1
ATOM 775 N N . ASN A 1 99 ? 5.406 12.759 8.373 1.00 91.06 99 ASN A N 1
ATOM 776 C CA . ASN A 1 99 ? 5.971 12.608 9.702 1.00 91.06 99 ASN A CA 1
ATOM 777 C C . ASN A 1 99 ? 5.803 11.168 10.200 1.00 91.06 99 ASN A C 1
ATOM 779 O O . ASN A 1 99 ? 4.725 10.754 10.608 1.00 91.06 99 ASN A O 1
ATOM 783 N N . VAL A 1 100 ? 6.902 10.415 10.274 1.00 87.62 100 VAL A N 1
ATOM 784 C CA . VAL A 1 100 ? 6.887 9.014 10.741 1.00 87.62 100 VAL A CA 1
ATOM 785 C C . VAL A 1 100 ? 6.491 8.844 12.217 1.00 87.62 100 VAL A C 1
ATOM 787 O O . VAL A 1 100 ? 6.384 7.720 12.702 1.00 87.62 100 VAL A O 1
ATOM 790 N N . ARG A 1 101 ? 6.309 9.946 12.956 1.00 91.12 101 ARG A N 1
ATOM 791 C CA . ARG A 1 101 ? 5.919 9.969 14.371 1.00 91.12 101 ARG A CA 1
ATOM 792 C C . ARG A 1 101 ? 4.508 10.508 14.601 1.00 91.12 101 ARG A C 1
ATOM 794 O O . ARG A 1 101 ? 4.189 10.848 15.737 1.00 91.12 101 ARG A O 1
ATOM 801 N N . GLU A 1 102 ? 3.663 10.573 13.573 1.00 94.06 102 GLU A N 1
ATOM 802 C CA . GLU A 1 102 ? 2.356 11.238 13.665 1.00 94.06 102 GLU A CA 1
ATOM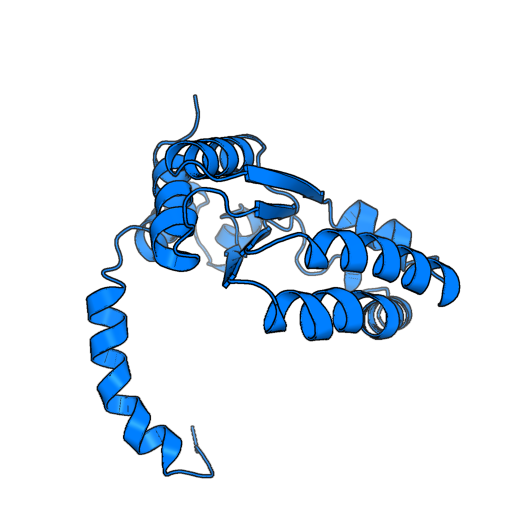 803 C C . GLU A 1 102 ? 1.479 10.715 14.816 1.00 94.06 102 GLU A C 1
ATOM 805 O O . GLU A 1 102 ? 0.846 11.504 15.505 1.00 94.06 102 GLU A O 1
ATOM 810 N N . LEU A 1 103 ? 1.506 9.413 15.120 1.00 92.81 103 LEU A N 1
ATOM 811 C CA . LEU A 1 103 ? 0.725 8.809 16.216 1.00 92.81 103 LEU A CA 1
ATOM 812 C C . LEU A 1 103 ? 1.512 8.636 17.531 1.00 92.81 103 LEU A C 1
ATOM 814 O O . LEU A 1 103 ? 0.969 8.136 18.516 1.00 92.81 103 LEU A O 1
ATOM 818 N N . ALA A 1 104 ? 2.788 9.036 17.583 1.00 92.56 104 ALA A N 1
ATOM 819 C CA . ALA A 1 104 ? 3.699 8.669 18.673 1.00 92.56 104 ALA A CA 1
ATOM 820 C C . ALA A 1 104 ? 3.305 9.246 20.047 1.00 92.56 104 ALA A C 1
ATOM 822 O O . ALA A 1 104 ? 3.672 8.686 21.076 1.00 92.56 104 ALA A O 1
ATOM 823 N N . THR A 1 105 ? 2.555 10.350 20.076 1.00 95.75 105 THR A N 1
ATOM 824 C CA . THR A 1 105 ? 2.138 11.028 21.316 1.00 95.75 105 THR A CA 1
ATOM 825 C C . THR A 1 105 ? 0.769 10.591 21.842 1.00 95.75 105 THR A C 1
ATOM 827 O O . THR A 1 105 ? 0.365 11.059 22.900 1.00 95.75 105 THR A O 1
ATOM 830 N N . ILE A 1 106 ? 0.064 9.692 21.145 1.00 95.94 106 ILE A N 1
ATOM 831 C CA . ILE A 1 106 ? -1.265 9.184 21.539 1.00 95.94 106 ILE A CA 1
ATOM 832 C C . ILE A 1 106 ? -1.249 7.662 21.709 1.00 95.94 106 ILE A C 1
ATOM 834 O O . ILE A 1 106 ? -2.122 6.957 21.216 1.00 95.94 106 ILE A O 1
ATOM 838 N N . GLY A 1 107 ? -0.226 7.140 22.393 1.00 95.19 107 GLY A N 1
ATOM 839 C CA . GLY A 1 107 ? 0.061 5.702 22.470 1.00 95.19 107 GLY A CA 1
ATOM 840 C C . GLY A 1 107 ? -1.113 4.829 22.930 1.00 95.19 107 GLY A C 1
ATOM 841 O O . GLY A 1 107 ? -1.351 3.782 22.336 1.00 95.19 107 GLY A O 1
ATOM 842 N N . GLU A 1 108 ? -1.886 5.267 23.930 1.00 96.69 108 GLU A N 1
ATOM 843 C CA . GLU A 1 108 ? -3.079 4.540 24.391 1.00 96.69 108 GLU A CA 1
ATOM 844 C C . GLU A 1 108 ? -4.137 4.420 23.283 1.00 96.69 108 GLU A C 1
ATOM 846 O O . GLU A 1 108 ? -4.570 3.313 22.958 1.00 96.69 108 GLU A O 1
ATOM 851 N N . GLN A 1 109 ? -4.481 5.536 22.636 1.00 97.50 109 GLN A N 1
ATOM 852 C CA . GLN A 1 109 ? -5.455 5.552 21.543 1.00 97.50 109 GLN A CA 1
ATOM 853 C C . GLN A 1 109 ? -4.948 4.828 20.293 1.00 97.50 109 GLN A C 1
ATOM 855 O O . GLN A 1 109 ? -5.698 4.112 19.633 1.00 97.50 109 GLN A O 1
ATOM 860 N N . SER A 1 110 ? -3.652 4.929 20.001 1.00 96.06 110 SER A N 1
ATOM 861 C CA . SER A 1 110 ? -3.002 4.179 18.924 1.00 96.06 110 SER A CA 1
ATOM 862 C C . SER A 1 110 ? -3.090 2.663 19.155 1.00 96.06 110 SER A C 1
ATOM 864 O O . SER A 1 110 ? -3.416 1.907 18.238 1.00 96.06 110 SER A O 1
ATOM 866 N N . ASN A 1 111 ? -2.903 2.200 20.396 1.00 97.00 111 ASN A N 1
ATOM 867 C CA . ASN A 1 111 ? -3.092 0.792 20.759 1.00 97.00 111 ASN A CA 1
ATOM 868 C C . ASN A 1 111 ? -4.562 0.358 20.660 1.00 97.00 111 ASN A C 1
ATOM 870 O O . ASN A 1 111 ? -4.850 -0.762 20.220 1.00 97.00 111 ASN A O 1
ATOM 874 N N . LEU A 1 112 ? -5.496 1.241 21.023 1.00 97.88 112 LEU A N 1
ATOM 875 C CA . LEU A 1 112 ? -6.930 1.004 20.873 1.00 97.88 112 LEU A CA 1
ATOM 876 C C . LEU A 1 112 ? -7.307 0.834 19.392 1.00 97.88 112 LEU A C 1
ATOM 878 O O . LEU A 1 112 ? -7.904 -0.179 19.020 1.00 97.88 112 LEU A O 1
ATOM 882 N N . ALA A 1 113 ? -6.873 1.760 18.533 1.00 97.88 113 ALA A N 1
ATOM 883 C CA . ALA A 1 113 ? -7.046 1.692 17.082 1.00 97.88 113 ALA A CA 1
ATOM 884 C C . ALA A 1 113 ? -6.358 0.462 16.477 1.00 97.88 113 ALA A C 1
ATOM 886 O O . ALA A 1 113 ? -6.910 -0.204 15.601 1.00 97.88 113 ALA A O 1
ATOM 887 N N . SER A 1 114 ? -5.187 0.084 16.990 1.00 97.44 114 SER A N 1
ATOM 888 C CA . SER A 1 114 ? -4.524 -1.154 16.589 1.00 97.44 114 SER A CA 1
ATOM 889 C C . SER A 1 114 ? -5.404 -2.382 16.850 1.00 97.44 114 SER A C 1
ATOM 891 O O . SER A 1 114 ? -5.626 -3.203 15.958 1.00 97.44 114 SER A O 1
ATOM 893 N N . THR A 1 115 ? -5.976 -2.459 18.052 1.00 98.25 115 THR A N 1
ATOM 894 C CA . THR A 1 115 ? -6.796 -3.588 18.508 1.00 98.25 115 THR A CA 1
ATOM 895 C C . THR A 1 115 ? -8.112 -3.699 17.745 1.00 98.25 115 THR A C 1
ATOM 897 O O . THR A 1 115 ? -8.481 -4.792 17.311 1.00 98.25 115 THR A O 1
ATOM 900 N N . TYR A 1 116 ? -8.824 -2.582 17.586 1.00 98.50 116 TYR A N 1
ATOM 901 C CA . TYR A 1 116 ? -10.198 -2.581 17.080 1.00 98.50 116 TYR A CA 1
ATOM 902 C C . TYR A 1 116 ? -10.327 -2.246 15.592 1.00 98.50 116 TYR A C 1
ATOM 904 O O . TYR A 1 116 ? -11.366 -2.560 15.023 1.00 98.50 1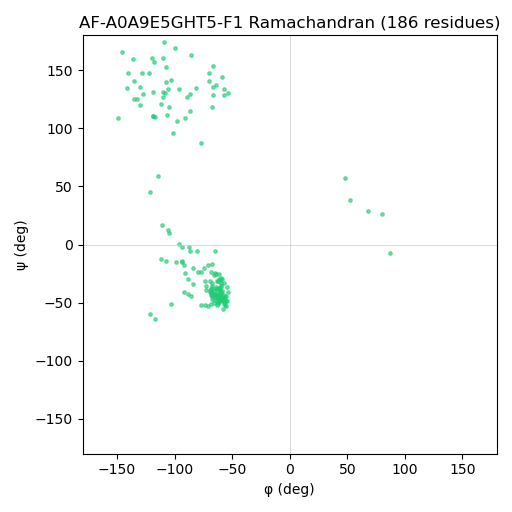16 TYR A O 1
ATOM 912 N N . TYR A 1 117 ? -9.290 -1.695 14.953 1.00 98.25 117 TYR A N 1
ATOM 913 C CA . TYR A 1 117 ? -9.279 -1.382 13.520 1.00 98.25 117 TYR A CA 1
ATOM 914 C C . TYR A 1 117 ? -8.152 -2.103 12.758 1.00 98.25 117 TYR A C 1
ATOM 916 O O . TYR A 1 117 ? -8.439 -2.929 11.888 1.00 98.25 117 TYR A O 1
ATOM 924 N N . ASN A 1 118 ? -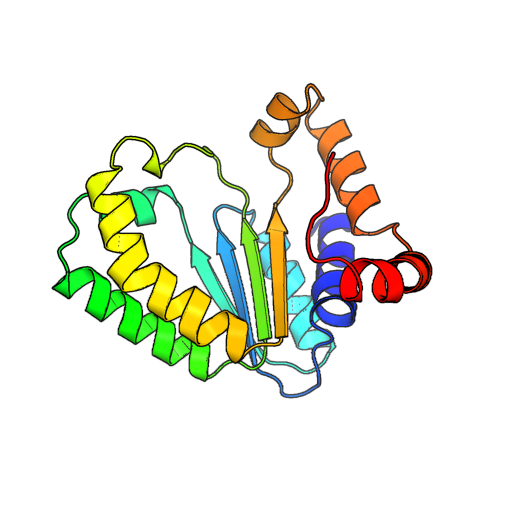6.873 -1.888 13.105 1.00 96.94 118 ASN A N 1
ATOM 925 C CA . ASN A 1 118 ? -5.765 -2.419 12.289 1.00 96.94 118 ASN A CA 1
ATOM 926 C C . ASN A 1 118 ? -5.724 -3.952 12.260 1.00 96.94 118 ASN A C 1
ATOM 928 O O . ASN A 1 118 ? -5.536 -4.547 11.197 1.00 96.94 118 ASN A O 1
ATOM 932 N N . ILE A 1 119 ? -5.896 -4.614 13.409 1.00 97.88 119 ILE A N 1
ATOM 933 C CA . ILE A 1 119 ? -5.892 -6.079 13.474 1.00 97.88 119 ILE A CA 1
ATOM 934 C C . ILE A 1 119 ? -7.066 -6.671 12.666 1.00 97.88 119 ILE A C 1
ATOM 936 O O . ILE A 1 119 ? -6.801 -7.518 11.807 1.00 97.88 119 ILE A O 1
ATOM 940 N N . PRO A 1 120 ? -8.335 -6.260 12.867 1.00 97.88 120 PRO A N 1
ATOM 941 C CA . PRO A 1 120 ? -9.456 -6.759 12.066 1.00 97.88 120 PRO A CA 1
ATOM 942 C C . PRO A 1 120 ? -9.310 -6.521 10.556 1.00 97.88 120 PRO A C 1
ATOM 944 O O . PRO A 1 120 ? -9.455 -7.462 9.769 1.00 97.88 120 PRO A O 1
ATOM 947 N N . VAL A 1 121 ? -8.975 -5.294 10.148 1.00 97.88 121 VAL A N 1
ATOM 948 C CA . VAL A 1 121 ? -8.954 -4.902 8.730 1.00 97.88 121 VAL A CA 1
ATOM 949 C C . VAL A 1 121 ? -7.706 -5.433 8.029 1.00 97.88 121 VAL A C 1
ATOM 951 O O . VAL A 1 121 ? -7.793 -6.094 6.992 1.00 97.88 121 VAL A O 1
ATOM 954 N N . HIS A 1 122 ? -6.517 -5.177 8.577 1.00 96.56 122 HIS A N 1
ATOM 955 C CA . HIS A 1 122 ? -5.270 -5.461 7.869 1.00 96.56 122 HIS A CA 1
ATOM 956 C C . HIS A 1 122 ? -4.709 -6.851 8.159 1.00 96.56 122 HIS A C 1
ATOM 958 O O . HIS A 1 122 ? -4.237 -7.501 7.227 1.00 96.56 122 HIS A O 1
ATOM 964 N N . MET A 1 123 ? -4.756 -7.318 9.409 1.00 96.19 123 MET A N 1
ATOM 965 C CA . MET A 1 123 ? -4.135 -8.599 9.777 1.00 96.19 123 MET A CA 1
ATOM 966 C C . MET A 1 123 ? -5.060 -9.785 9.520 1.00 96.19 123 MET A C 1
ATOM 968 O O . MET A 1 123 ? -4.629 -10.796 8.977 1.00 96.19 123 MET A O 1
ATOM 972 N N . LYS A 1 124 ? -6.338 -9.657 9.888 1.00 96.56 124 LYS A N 1
ATOM 973 C CA . LYS A 1 124 ? -7.316 -10.750 9.796 1.00 96.56 124 LYS A CA 1
ATOM 974 C C . LYS A 1 124 ? -8.093 -10.795 8.484 1.00 96.56 124 LYS A C 1
ATOM 976 O O . LYS A 1 124 ? -8.687 -11.827 8.202 1.00 96.56 124 LYS A O 1
ATOM 981 N N . THR A 1 125 ? -8.109 -9.708 7.712 1.00 96.44 125 THR A N 1
ATOM 982 C CA . THR A 1 125 ? -8.859 -9.643 6.447 1.00 96.44 125 THR A CA 1
ATOM 983 C C . THR A 1 125 ? -7.924 -9.448 5.257 1.00 96.44 125 THR A C 1
ATOM 985 O O . THR A 1 125 ? -7.803 -10.348 4.435 1.00 96.44 125 THR A O 1
ATOM 988 N N . ARG A 1 126 ? -7.209 -8.318 5.165 1.00 97.00 126 ARG A N 1
ATOM 989 C CA . ARG A 1 126 ? -6.346 -8.017 4.006 1.00 97.00 126 ARG A CA 1
ATOM 990 C C . ARG A 1 126 ? -5.274 -9.085 3.764 1.00 97.00 126 ARG A C 1
ATOM 992 O O . ARG A 1 126 ? -5.201 -9.615 2.662 1.00 97.00 126 ARG A O 1
ATOM 999 N N . LEU A 1 127 ? -4.443 -9.385 4.770 1.00 94.12 127 LEU A N 1
ATOM 1000 C CA . LEU A 1 127 ? -3.283 -10.278 4.605 1.00 94.12 127 LEU A CA 1
ATOM 1001 C C . LEU A 1 127 ? -3.653 -11.690 4.148 1.00 94.12 127 LEU A C 1
ATOM 1003 O O . LEU A 1 127 ? -2.873 -12.317 3.440 1.00 94.12 127 LEU A O 1
ATOM 1007 N N . VAL A 1 128 ? -4.811 -12.184 4.580 1.00 92.75 128 VAL A N 1
ATOM 1008 C CA . VAL A 1 128 ? -5.252 -13.556 4.311 1.00 92.75 128 VAL A CA 1
ATOM 1009 C C . VAL A 1 128 ? -6.073 -13.680 3.028 1.00 92.75 128 VAL A C 1
ATOM 1011 O O . VAL A 1 128 ? -6.101 -14.760 2.452 1.00 92.75 128 VAL A O 1
ATOM 1014 N N . ASN A 1 129 ? -6.718 -12.599 2.573 1.00 93.25 129 ASN A N 1
ATOM 1015 C CA . ASN A 1 129 ? -7.682 -12.655 1.468 1.00 93.25 129 ASN A CA 1
ATOM 1016 C C . ASN A 1 129 ? -7.183 -12.039 0.157 1.00 93.25 129 ASN A C 1
ATOM 1018 O O . ASN A 1 129 ? -7.826 -12.244 -0.863 1.00 93.25 129 ASN A O 1
ATOM 1022 N N . THR A 1 130 ? -6.096 -11.262 0.170 1.00 97.12 130 THR A N 1
ATOM 1023 C CA . THR A 1 130 ? -5.671 -10.487 -1.009 1.00 97.12 130 THR A CA 1
ATOM 1024 C C . THR A 1 130 ? -4.257 -10.837 -1.453 1.00 97.12 130 THR A C 1
ATOM 1026 O O . THR A 1 130 ? -3.385 -11.097 -0.623 1.00 97.12 130 THR A O 1
ATOM 1029 N N . LYS A 1 131 ? -3.993 -10.763 -2.761 1.00 98.25 131 LYS A N 1
ATOM 1030 C CA . LYS A 1 131 ? -2.629 -10.566 -3.280 1.00 98.25 131 LYS A CA 1
ATOM 1031 C C . LYS A 1 131 ? -2.184 -9.164 -2.848 1.00 98.25 131 LYS A C 1
ATOM 1033 O O . LYS A 1 131 ? -2.931 -8.210 -3.057 1.00 98.25 131 LYS A O 1
ATOM 1038 N N . TRP A 1 132 ? -1.019 -8.983 -2.225 1.00 98.06 132 TRP A N 1
ATOM 1039 C CA . TRP A 1 132 ? -0.687 -7.667 -1.667 1.00 98.06 132 TRP A CA 1
ATOM 1040 C C . TRP A 1 132 ? 0.764 -7.241 -1.834 1.00 98.06 132 TRP A C 1
ATOM 1042 O O . TRP A 1 132 ? 1.692 -8.038 -1.748 1.00 98.06 132 TRP A O 1
ATOM 1052 N N . VAL A 1 133 ? 0.939 -5.930 -1.986 1.00 98.19 133 VAL A N 1
ATOM 1053 C CA . VAL A 1 133 ? 2.229 -5.246 -1.900 1.00 98.19 133 VAL A CA 1
ATOM 1054 C C . VAL A 1 133 ? 2.072 -3.978 -1.068 1.00 98.19 133 VAL A C 1
ATOM 1056 O O . VAL A 1 133 ? 1.052 -3.286 -1.138 1.00 98.19 133 VAL A O 1
ATOM 1059 N N . VAL A 1 134 ? 3.073 -3.684 -0.241 1.00 97.38 134 VAL A N 1
ATOM 1060 C CA . VAL A 1 134 ? 3.169 -2.420 0.493 1.00 97.38 134 VAL A CA 1
ATOM 1061 C C . VAL A 1 134 ? 4.547 -1.817 0.288 1.00 97.38 134 VAL A C 1
ATOM 1063 O O . VAL A 1 134 ? 5.549 -2.523 0.364 1.00 97.38 134 VAL A O 1
ATOM 1066 N N . LEU A 1 135 ? 4.598 -0.515 0.036 1.00 95.50 135 LEU A N 1
ATOM 1067 C CA . LEU A 1 135 ? 5.842 0.215 -0.162 1.00 95.50 135 LEU A CA 1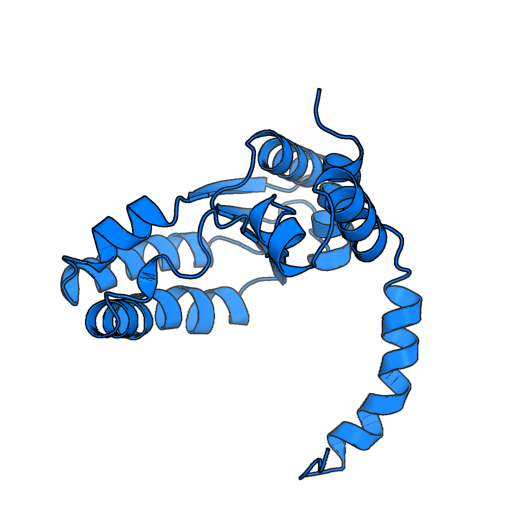
ATOM 1068 C C . LEU A 1 135 ? 5.750 1.639 0.378 1.00 95.50 135 LEU A C 1
ATOM 1070 O O . LEU A 1 135 ? 4.673 2.168 0.678 1.00 95.50 135 LEU A O 1
ATOM 1074 N N . ARG A 1 136 ? 6.916 2.263 0.510 1.00 95.56 136 ARG A N 1
ATOM 1075 C CA . ARG A 1 136 ? 7.022 3.692 0.784 1.00 95.56 136 ARG A CA 1
ATOM 1076 C C . ARG A 1 136 ? 6.975 4.495 -0.514 1.00 95.56 136 ARG A C 1
ATOM 1078 O O . ARG A 1 136 ? 7.113 3.937 -1.588 1.00 95.56 136 ARG A O 1
ATOM 1085 N N . TYR A 1 137 ? 6.719 5.791 -0.412 1.00 96.38 137 TYR A N 1
ATOM 1086 C CA . TYR A 1 137 ? 6.942 6.745 -1.498 1.00 96.38 137 TYR A CA 1
ATOM 1087 C C . TYR A 1 137 ? 8.157 7.602 -1.127 1.00 96.38 137 TYR A C 1
ATOM 1089 O O . TYR A 1 137 ? 8.273 7.947 0.055 1.00 96.38 137 TYR A O 1
ATOM 1097 N N . PRO A 1 138 ? 9.065 7.934 -2.062 1.00 95.81 138 PRO A N 1
ATOM 1098 C CA . PRO A 1 138 ? 10.250 8.707 -1.731 1.00 95.81 138 PRO A CA 1
ATOM 1099 C C . PRO A 1 138 ? 9.848 10.131 -1.338 1.00 95.81 138 PRO A C 1
ATOM 1101 O O . PRO A 1 138 ? 9.254 10.867 -2.121 1.00 95.81 138 PRO A O 1
ATOM 1104 N N . THR A 1 139 ? 10.148 10.519 -0.099 1.00 94.69 139 THR A N 1
ATOM 1105 C CA . THR A 1 139 ? 9.884 11.870 0.414 1.00 94.69 139 THR A CA 1
ATOM 1106 C C . THR A 1 139 ? 11.178 12.546 0.848 1.00 94.69 139 THR A C 1
ATOM 1108 O O . THR A 1 139 ? 12.169 11.888 1.167 1.00 94.69 139 THR A O 1
ATOM 1111 N N . SER A 1 140 ? 11.159 13.877 0.944 1.00 95.12 140 SER A N 1
ATOM 1112 C CA . SER A 1 140 ? 12.281 14.654 1.487 1.00 95.12 140 SER A CA 1
ATOM 1113 C C . SER A 1 140 ? 12.639 14.264 2.926 1.00 95.12 140 SER A C 1
ATOM 1115 O O . SER A 1 140 ? 13.802 14.327 3.315 1.00 95.12 140 SER A O 1
ATOM 1117 N N . VAL A 1 141 ? 11.663 13.808 3.718 1.00 93.94 141 VAL A N 1
ATOM 1118 C CA . VAL A 1 141 ? 11.898 13.297 5.077 1.00 93.94 141 VAL A CA 1
ATOM 1119 C C . VAL A 1 141 ? 12.697 11.997 5.043 1.00 93.94 141 VAL A C 1
ATOM 1121 O O . VAL A 1 141 ? 13.614 11.828 5.842 1.00 93.94 141 VAL A O 1
ATOM 1124 N N . MET A 1 142 ? 12.400 11.098 4.104 1.00 94.81 142 MET A N 1
ATOM 1125 C CA . MET A 1 142 ? 13.184 9.872 3.936 1.00 94.81 142 MET A CA 1
ATOM 1126 C C . MET A 1 142 ? 14.582 10.167 3.393 1.00 94.81 142 MET A C 1
ATOM 1128 O O . MET A 1 142 ? 15.547 9.592 3.888 1.00 94.81 142 MET A O 1
ATOM 1132 N N . ALA A 1 143 ? 14.709 11.113 2.458 1.00 96.00 143 ALA A N 1
ATOM 1133 C CA . ALA A 1 143 ? 16.009 11.574 1.974 1.00 96.00 143 ALA A CA 1
ATOM 1134 C C . ALA A 1 143 ? 16.877 12.113 3.124 1.00 96.00 143 ALA A C 1
ATOM 1136 O O . ALA A 1 143 ? 18.023 11.696 3.288 1.00 96.00 143 ALA A O 1
ATOM 1137 N N . MET A 1 144 ? 16.296 12.947 3.996 1.00 95.38 144 MET A N 1
ATOM 1138 C CA . MET A 1 144 ? 16.957 13.432 5.210 1.00 95.38 144 MET A CA 1
ATOM 1139 C C . MET A 1 144 ? 17.398 12.276 6.122 1.00 95.38 144 MET A C 1
ATOM 1141 O O . MET A 1 144 ? 18.538 12.266 6.579 1.00 95.38 144 MET A O 1
ATOM 1145 N N . GLN A 1 145 ? 16.528 11.293 6.375 1.00 94.19 145 GLN A N 1
ATOM 1146 C CA . GLN A 1 145 ? 16.856 10.119 7.198 1.00 94.19 145 GLN A CA 1
ATOM 1147 C C . GLN A 1 145 ? 17.973 9.259 6.592 1.00 94.19 145 GLN A C 1
ATOM 1149 O O . GLN A 1 145 ? 18.752 8.667 7.335 1.00 94.19 145 GLN A O 1
ATOM 1154 N N . ALA A 1 146 ? 18.062 9.213 5.263 1.00 95.12 146 ALA A N 1
ATOM 1155 C CA . ALA A 1 146 ? 19.127 8.538 4.530 1.00 95.12 146 ALA A CA 1
ATOM 1156 C C . ALA A 1 146 ? 20.421 9.370 4.429 1.00 95.12 146 ALA A C 1
ATOM 1158 O O . ALA A 1 146 ? 21.424 8.867 3.928 1.00 95.12 146 ALA A O 1
ATOM 1159 N N . GLY A 1 147 ? 20.425 10.628 4.890 1.00 97.06 147 GLY A N 1
ATOM 1160 C CA . GLY A 1 147 ? 21.570 11.531 4.752 1.00 97.06 147 GLY A CA 1
ATOM 1161 C C . GLY A 1 147 ? 21.843 11.950 3.304 1.00 97.06 147 GLY A C 1
ATOM 1162 O O . GLY A 1 147 ? 22.990 12.210 2.949 1.00 97.06 147 GLY A O 1
ATOM 1163 N N . MET A 1 148 ? 20.807 11.990 2.463 1.00 97.50 148 MET A N 1
ATOM 1164 C CA . MET A 1 148 ? 20.898 12.253 1.026 1.00 97.50 148 MET A CA 1
ATOM 1165 C C . MET A 1 148 ? 20.135 13.524 0.633 1.00 97.50 148 MET A C 1
ATOM 1167 O O . MET A 1 148 ? 19.196 13.944 1.313 1.00 97.50 148 MET A O 1
ATOM 1171 N N . GLY A 1 149 ? 20.517 14.122 -0.498 1.00 97.38 149 GLY A N 1
ATOM 1172 C CA . GLY A 1 149 ? 19.670 15.099 -1.179 1.00 97.38 149 GLY A CA 1
ATOM 1173 C C . GLY A 1 149 ? 18.407 14.433 -1.739 1.00 97.38 149 GLY A C 1
ATOM 1174 O O . GLY A 1 149 ? 18.384 13.227 -1.990 1.00 97.38 149 GLY A O 1
ATOM 1175 N N . THR A 1 150 ?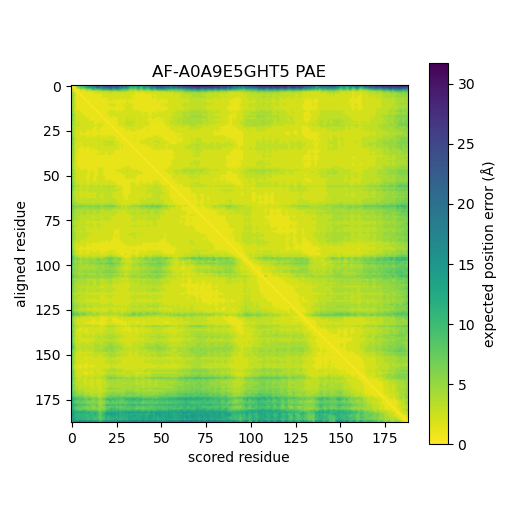 17.322 15.200 -1.885 1.00 95.62 150 THR A N 1
ATOM 1176 C CA . THR A 1 150 ? 16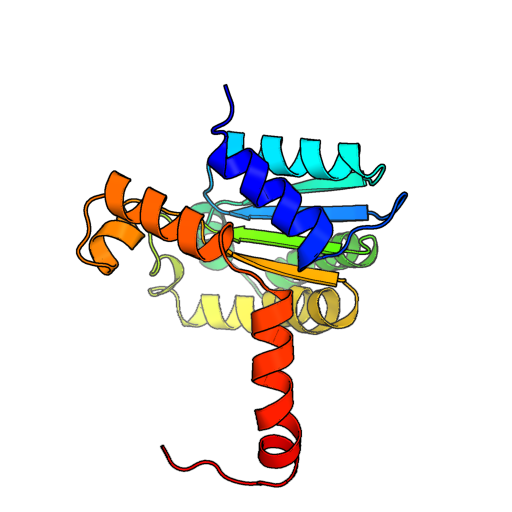.015 14.650 -2.289 1.00 95.62 150 THR A CA 1
ATOM 1177 C C . THR A 1 150 ? 16.063 13.992 -3.664 1.00 95.62 150 THR A C 1
ATOM 1179 O O . THR A 1 150 ? 15.538 12.895 -3.819 1.00 95.62 150 THR A O 1
ATOM 1182 N N . LEU A 1 151 ? 16.704 14.633 -4.646 1.00 95.25 151 LEU A N 1
ATOM 1183 C CA . LEU A 1 151 ? 16.771 14.109 -6.012 1.00 95.25 151 LEU A CA 1
ATOM 1184 C C . LEU A 1 151 ? 17.614 12.832 -6.067 1.00 95.25 151 LEU A C 1
ATOM 1186 O O . LEU A 1 151 ? 17.186 11.837 -6.643 1.00 95.25 151 LEU A O 1
ATOM 1190 N N . GLU A 1 152 ? 18.764 12.824 -5.389 1.00 97.19 152 GLU A N 1
ATOM 1191 C CA . GLU A 1 152 ? 19.639 11.656 -5.298 1.00 97.19 152 GLU A CA 1
ATOM 1192 C C . GLU A 1 152 ? 18.947 10.489 -4.585 1.00 97.19 152 GLU A C 1
ATOM 1194 O O . GLU A 1 152 ? 19.116 9.333 -4.973 1.00 97.19 152 GLU A O 1
ATOM 1199 N N . PHE A 1 153 ? 18.152 10.778 -3.550 1.00 97.19 153 PHE A N 1
ATOM 1200 C CA . PHE A 1 153 ? 17.366 9.764 -2.855 1.00 97.19 153 PHE A CA 1
ATOM 1201 C C . PHE A 1 153 ? 16.233 9.217 -3.723 1.00 97.19 153 PHE A C 1
ATOM 1203 O O . PHE A 1 153 ? 16.003 8.012 -3.707 1.00 97.19 153 PHE A O 1
ATOM 1210 N N . GLU A 1 154 ? 15.529 10.061 -4.480 1.00 95.44 154 GLU A N 1
ATOM 1211 C CA . GLU A 1 154 ? 14.503 9.609 -5.425 1.00 95.44 154 GLU A CA 1
ATOM 1212 C C . GLU A 1 154 ? 15.098 8.694 -6.499 1.00 95.44 154 GLU A C 1
ATOM 1214 O O . GLU A 1 154 ? 14.563 7.613 -6.741 1.00 95.44 154 GLU A O 1
ATOM 1219 N N . ASP A 1 155 ? 16.218 9.085 -7.109 1.00 95.31 155 ASP A N 1
ATOM 1220 C CA . ASP A 1 155 ? 16.891 8.277 -8.128 1.00 95.31 155 ASP A CA 1
ATOM 1221 C C . ASP A 1 155 ? 17.362 6.938 -7.554 1.00 95.31 155 ASP A C 1
ATOM 1223 O O . ASP A 1 155 ? 17.090 5.877 -8.126 1.00 95.31 155 ASP A O 1
ATOM 1227 N N . PHE A 1 156 ? 17.986 6.968 -6.372 1.00 96.12 156 PHE A N 1
ATOM 1228 C CA . PHE A 1 156 ? 18.339 5.757 -5.640 1.00 96.12 156 PHE A CA 1
ATOM 1229 C C . PHE A 1 156 ? 17.104 4.885 -5.382 1.00 96.12 156 PHE A C 1
ATOM 1231 O O . PHE A 1 156 ? 17.101 3.714 -5.757 1.00 96.12 156 PHE A O 1
ATOM 1238 N N . TYR A 1 157 ? 16.038 5.457 -4.821 1.00 96.56 157 TYR A N 1
ATOM 1239 C CA . TYR A 1 157 ? 14.794 4.765 -4.498 1.00 96.56 157 TYR A CA 1
ATOM 1240 C C . TYR A 1 157 ? 14.191 4.065 -5.723 1.00 96.56 157 TYR A C 1
ATOM 1242 O O . TYR A 1 157 ? 13.920 2.864 -5.692 1.00 96.56 157 TYR A O 1
ATOM 1250 N N . TYR A 1 158 ? 14.008 4.790 -6.828 1.00 96.19 158 TYR A N 1
ATOM 1251 C CA . TYR A 1 158 ? 13.410 4.216 -8.029 1.00 96.19 158 TYR A CA 1
ATOM 1252 C C . TYR A 1 158 ? 14.310 3.162 -8.675 1.00 96.19 158 TYR A C 1
ATOM 1254 O O . TYR A 1 158 ? 13.780 2.179 -9.199 1.00 96.19 158 TYR A O 1
ATOM 1262 N N . SER A 1 159 ? 15.636 3.307 -8.603 1.00 95.06 159 SER A N 1
ATOM 1263 C CA . SER A 1 159 ? 16.559 2.285 -9.110 1.00 95.06 159 SER A CA 1
ATOM 1264 C C . SER A 1 159 ? 16.459 0.982 -8.310 1.00 95.06 159 SER A C 1
ATOM 1266 O O . SER A 1 159 ? 16.243 -0.082 -8.889 1.00 95.06 159 SER A O 1
ATOM 1268 N N . VAL A 1 160 ? 16.479 1.045 -6.972 1.00 94.75 160 VAL A N 1
ATOM 1269 C CA . VAL A 1 160 ? 16.384 -0.159 -6.125 1.00 94.75 160 VAL A CA 1
ATOM 1270 C C . VAL A 1 160 ? 14.995 -0.793 -6.135 1.00 94.75 160 VAL A C 1
ATOM 1272 O O . VAL A 1 160 ? 14.850 -1.951 -5.755 1.00 94.75 160 VAL A O 1
ATOM 1275 N N . CYS A 1 161 ? 13.968 -0.063 -6.570 1.00 95.38 161 CYS A N 1
ATOM 1276 C CA . CYS A 1 161 ? 12.649 -0.638 -6.798 1.00 95.38 161 CYS A CA 1
ATOM 1277 C C . CYS A 1 161 ? 12.490 -1.206 -8.210 1.00 95.38 161 CYS A C 1
ATOM 1279 O O . CYS A 1 161 ? 11.890 -2.258 -8.368 1.00 95.38 161 CYS A O 1
ATOM 1281 N N . THR A 1 162 ? 12.961 -0.517 -9.251 1.00 95.25 162 THR A N 1
ATOM 1282 C CA . THR A 1 162 ? 12.545 -0.815 -10.635 1.00 95.25 162 THR A CA 1
ATOM 1283 C C . THR A 1 162 ? 13.631 -1.398 -11.530 1.00 95.25 162 THR A C 1
ATOM 1285 O O . THR A 1 162 ? 13.299 -1.888 -12.608 1.00 95.25 162 THR A O 1
ATOM 1288 N N . ASP A 1 163 ? 14.897 -1.366 -11.110 1.00 94.19 163 ASP A N 1
ATOM 1289 C CA . ASP A 1 163 ? 16.033 -1.933 -11.854 1.00 94.19 163 ASP A CA 1
ATOM 1290 C C . ASP A 1 163 ? 16.532 -3.257 -11.253 1.00 94.19 163 ASP A C 1
ATOM 1292 O O . ASP A 1 163 ? 17.570 -3.787 -11.650 1.00 94.19 163 ASP A O 1
ATOM 1296 N N . VAL A 1 164 ? 15.784 -3.821 -10.300 1.00 93.62 164 VAL A N 1
ATOM 1297 C CA . VAL A 1 164 ? 16.094 -5.108 -9.673 1.00 93.62 164 VAL A CA 1
ATOM 1298 C C . VAL A 1 164 ? 15.501 -6.258 -10.483 1.00 93.62 164 VAL A C 1
ATOM 1300 O O . VAL A 1 164 ? 14.303 -6.300 -10.764 1.00 93.62 164 VAL A O 1
ATOM 1303 N N . ASP A 1 165 ? 16.333 -7.253 -10.794 1.00 94.12 165 ASP A N 1
ATOM 1304 C CA . ASP A 1 165 ? 15.866 -8.546 -11.291 1.00 94.12 165 ASP A CA 1
ATOM 1305 C C . ASP A 1 165 ? 15.313 -9.378 -10.126 1.00 94.12 165 ASP A C 1
ATOM 1307 O O . ASP A 1 165 ? 16.013 -10.166 -9.481 1.00 94.12 165 ASP A O 1
ATOM 1311 N N . TYR A 1 166 ? 14.026 -9.183 -9.840 1.00 93.75 166 TYR A N 1
ATOM 1312 C CA . TYR A 1 166 ? 13.327 -9.897 -8.774 1.00 93.75 166 TYR A CA 1
ATOM 1313 C C . TYR A 1 166 ? 13.286 -11.416 -8.982 1.00 93.75 166 TYR A C 1
ATOM 1315 O O . TYR A 1 166 ? 13.205 -12.151 -7.997 1.00 93.75 166 TYR A O 1
ATOM 1323 N N . LYS A 1 167 ? 13.373 -11.913 -10.227 1.00 92.44 167 LYS A N 1
ATOM 1324 C CA . LYS A 1 167 ? 13.435 -13.357 -10.492 1.00 92.44 167 LYS A CA 1
ATOM 1325 C C . LYS A 1 167 ? 14.763 -13.910 -9.997 1.00 92.44 167 LYS A C 1
ATOM 1327 O O . LYS A 1 167 ? 14.768 -14.841 -9.198 1.00 92.44 167 LYS A O 1
ATOM 1332 N N . LYS A 1 168 ? 15.868 -13.283 -10.402 1.00 94.94 168 LYS A N 1
ATOM 1333 C CA . LYS A 1 168 ? 17.210 -13.657 -9.946 1.00 94.94 168 LYS A CA 1
ATOM 1334 C C . LYS A 1 168 ? 17.349 -13.528 -8.428 1.00 94.94 168 LYS A C 1
ATOM 1336 O O . LYS A 1 168 ? 17.941 -14.397 -7.795 1.00 94.94 168 LYS A O 1
ATOM 1341 N N . MET A 1 169 ? 16.789 -12.471 -7.835 1.00 93.75 169 MET A N 1
ATOM 1342 C CA . MET A 1 169 ? 16.780 -12.302 -6.379 1.00 93.75 169 MET A CA 1
ATOM 1343 C C . MET A 1 169 ? 16.005 -13.429 -5.683 1.00 93.75 169 MET A C 1
ATOM 1345 O O . MET A 1 169 ? 16.485 -13.970 -4.693 1.00 93.75 169 MET A O 1
ATOM 1349 N N . GLY A 1 170 ? 14.836 -13.810 -6.208 1.00 92.81 170 GLY A N 1
ATOM 1350 C CA . GLY A 1 170 ? 14.052 -14.930 -5.686 1.00 92.81 170 GLY A CA 1
ATOM 1351 C C . GLY A 1 170 ? 14.791 -16.267 -5.786 1.00 92.81 170 GLY A C 1
ATOM 1352 O O . GLY A 1 170 ? 14.852 -17.000 -4.807 1.00 92.81 170 GLY A O 1
ATOM 1353 N N . GLU A 1 171 ? 15.414 -16.550 -6.933 1.00 93.94 171 GLU A N 1
ATOM 1354 C CA . GLU A 1 171 ? 16.225 -17.757 -7.151 1.00 93.94 171 GLU A CA 1
ATOM 1355 C C . GLU A 1 171 ? 17.400 -17.842 -6.167 1.00 93.94 171 GLU A C 1
ATOM 1357 O O . GLU A 1 171 ? 17.605 -18.886 -5.554 1.00 93.94 171 GLU A O 1
ATOM 1362 N N . ALA A 1 172 ? 18.117 -16.736 -5.942 1.00 93.06 172 ALA A N 1
ATOM 1363 C CA . ALA A 1 172 ? 19.209 -16.685 -4.969 1.00 93.06 172 ALA A CA 1
ATOM 1364 C C . ALA A 1 172 ? 18.732 -16.945 -3.526 1.00 93.06 172 ALA A C 1
ATOM 1366 O O . ALA A 1 172 ? 19.465 -17.512 -2.719 1.00 93.06 172 ALA A O 1
ATOM 1367 N N . MET A 1 173 ? 17.496 -16.558 -3.192 1.00 92.94 173 MET A N 1
ATOM 1368 C CA . MET A 1 173 ? 16.909 -16.796 -1.868 1.00 92.94 173 MET A CA 1
ATOM 1369 C C . MET A 1 173 ? 16.431 -18.240 -1.665 1.00 92.94 173 MET A C 1
ATOM 1371 O O . MET A 1 173 ? 16.360 -18.696 -0.520 1.00 92.94 17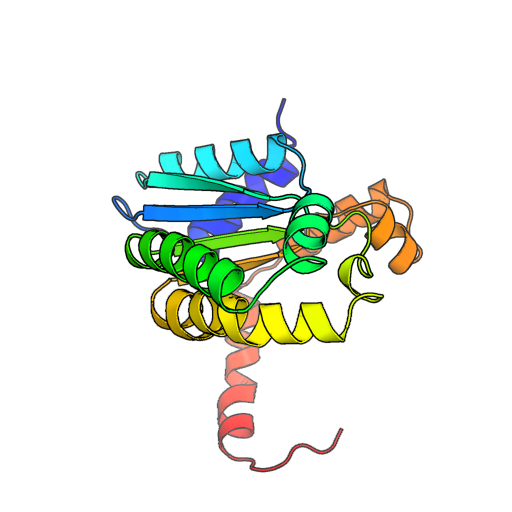3 MET A O 1
ATOM 1375 N N . GLU A 1 174 ? 16.134 -18.987 -2.734 1.00 93.31 174 GLU A N 1
ATOM 1376 C CA . GLU A 1 174 ? 15.717 -20.393 -2.620 1.00 93.31 174 GLU A CA 1
ATOM 1377 C C . GLU A 1 174 ? 16.828 -21.282 -2.032 1.00 93.31 174 GLU A C 1
ATOM 1379 O O . GLU A 1 174 ? 16.515 -22.267 -1.367 1.00 93.31 174 GLU A O 1
ATOM 1384 N N . GLU A 1 175 ? 18.107 -20.911 -2.166 1.00 90.38 175 GLU A N 1
ATOM 1385 C CA . GLU A 1 175 ? 19.225 -21.634 -1.537 1.00 90.38 175 GLU A CA 1
ATOM 1386 C C . GLU A 1 175 ? 19.167 -21.596 0.001 1.00 90.38 175 GLU A C 1
ATOM 1388 O O . GLU A 1 175 ? 19.487 -22.581 0.668 1.00 90.38 175 GLU A O 1
ATOM 1393 N N . ALA A 1 176 ? 18.722 -20.477 0.583 1.00 89.44 176 ALA A N 1
ATOM 1394 C CA . ALA A 1 176 ? 18.660 -20.298 2.035 1.00 89.44 176 ALA A CA 1
ATOM 1395 C C . ALA A 1 176 ? 17.439 -20.983 2.672 1.00 89.44 176 ALA A C 1
ATOM 1397 O O . ALA A 1 176 ? 17.442 -21.305 3.862 1.00 89.44 176 ALA A O 1
ATOM 1398 N N . LYS A 1 177 ? 16.379 -21.212 1.894 1.00 92.25 177 LYS A N 1
ATOM 1399 C CA . LYS A 1 177 ? 15.081 -21.687 2.386 1.00 92.25 177 LYS A CA 1
ATOM 1400 C C . LYS A 1 177 ? 15.134 -23.068 3.058 1.00 92.25 177 LYS A C 1
ATOM 1402 O O . LYS A 1 177 ? 14.611 -23.155 4.169 1.00 92.25 177 LYS A O 1
ATOM 1407 N N . PRO A 1 178 ? 15.778 -24.116 2.498 1.00 92.00 178 PRO A N 1
ATOM 1408 C CA . PRO A 1 178 ? 15.888 -25.410 3.176 1.00 92.00 178 PRO A CA 1
ATOM 1409 C C . PRO A 1 178 ? 16.588 -25.304 4.532 1.00 92.00 178 PRO A C 1
ATOM 1411 O O . PRO A 1 178 ? 16.159 -25.922 5.504 1.00 92.00 178 PRO A O 1
ATOM 1414 N N . TYR A 1 179 ? 17.639 -24.481 4.613 1.00 89.50 179 TYR A N 1
ATOM 1415 C CA . TYR A 1 179 ? 18.360 -24.258 5.861 1.00 89.50 179 TYR A CA 1
ATOM 1416 C C . TYR A 1 179 ? 17.473 -23.552 6.892 1.00 89.50 179 TYR A C 1
ATOM 1418 O O . TYR A 1 179 ? 17.311 -24.060 8.000 1.00 89.50 179 TYR A O 1
ATOM 1426 N N . LEU A 1 180 ? 16.827 -22.444 6.513 1.00 91.62 180 LEU A N 1
ATOM 1427 C CA . LEU A 1 180 ? 15.932 -21.684 7.395 1.00 91.62 180 LEU A CA 1
ATOM 1428 C C . LEU A 1 180 ? 14.723 -22.500 7.875 1.00 91.62 180 LEU A C 1
ATOM 1430 O O . LEU A 1 180 ? 14.241 -22.273 8.978 1.00 91.62 180 LEU A O 1
ATOM 1434 N N . GLN A 1 181 ? 14.251 -23.466 7.084 1.00 94.12 181 GLN A N 1
ATOM 1435 C CA . GLN A 1 181 ? 13.182 -24.390 7.481 1.00 94.12 181 GLN A CA 1
ATOM 1436 C C . GLN A 1 181 ? 13.639 -25.466 8.475 1.00 94.12 181 GLN A C 1
ATOM 1438 O O . GLN A 1 181 ? 12.800 -26.065 9.143 1.00 94.12 181 GLN A O 1
ATOM 1443 N N . SER A 1 182 ? 14.945 -25.734 8.556 1.00 94.69 182 SER A N 1
ATOM 1444 C CA . SER A 1 182 ? 15.513 -26.782 9.413 1.00 94.69 182 SER A CA 1
ATOM 1445 C C . SER A 1 182 ? 15.960 -26.293 10.793 1.00 94.69 182 SER A C 1
ATOM 1447 O O . SER A 1 182 ? 16.233 -27.114 11.666 1.00 94.69 182 SER A O 1
ATOM 1449 N N . VAL A 1 183 ? 16.071 -24.975 10.990 1.00 91.81 183 VA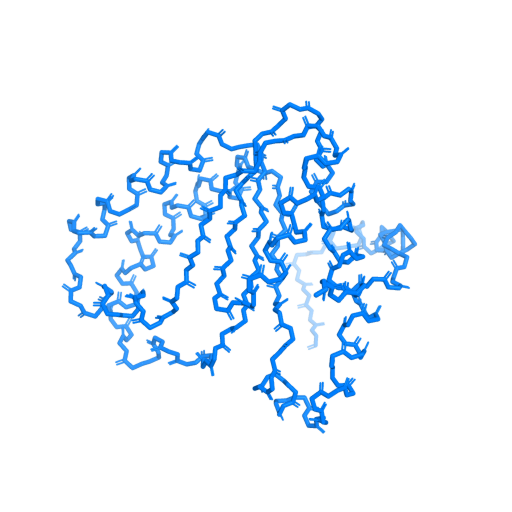L A N 1
ATOM 1450 C CA . VAL A 1 183 ? 16.633 -24.384 12.209 1.00 91.81 183 VAL A CA 1
ATOM 1451 C C . VAL A 1 183 ? 15.559 -23.718 13.063 1.00 91.81 183 VAL A C 1
ATOM 1453 O O . VAL A 1 183 ? 14.798 -22.879 12.593 1.00 91.81 183 VAL A O 1
ATOM 1456 N N . ASP A 1 184 ? 15.551 -24.039 14.356 1.00 92.56 184 ASP A N 1
ATOM 1457 C CA . ASP A 1 184 ? 14.605 -23.453 15.318 1.00 92.56 184 ASP A CA 1
ATOM 1458 C C . ASP A 1 184 ? 15.068 -22.095 15.867 1.00 92.56 184 ASP A C 1
ATOM 1460 O O . ASP A 1 184 ? 14.281 -21.332 16.431 1.00 92.56 184 ASP A O 1
ATOM 1464 N N . LYS A 1 185 ? 16.372 -21.805 15.780 1.00 91.69 185 LYS A N 1
ATOM 1465 C CA . LYS A 1 185 ? 16.992 -20.603 16.348 1.00 91.69 185 LYS A CA 1
ATOM 1466 C C . LYS A 1 185 ? 18.063 -20.063 15.413 1.00 91.69 185 LYS A C 1
ATOM 1468 O O . LYS A 1 185 ? 18.925 -20.806 14.954 1.00 91.69 185 LYS A O 1
ATOM 1473 N N . VAL A 1 186 ? 18.037 -18.751 15.209 1.00 87.69 186 VAL A N 1
ATOM 1474 C CA . VAL A 1 186 ? 19.087 -17.995 14.520 1.00 87.69 186 VAL A CA 1
ATOM 1475 C C . VAL A 1 186 ? 19.799 -17.131 15.560 1.00 87.69 186 VAL A C 1
ATOM 1477 O O . VAL A 1 186 ? 19.143 -16.457 16.354 1.00 87.69 186 VAL A O 1
ATOM 1480 N N . HIS A 1 187 ? 21.131 -17.170 15.574 1.00 88.38 187 HIS A N 1
ATOM 1481 C CA . HIS A 1 187 ? 21.973 -16.275 16.369 1.00 88.38 187 HIS A CA 1
ATOM 1482 C C . HIS A 1 187 ? 22.713 -15.351 15.398 1.00 88.38 187 HIS A C 1
ATOM 1484 O O . HIS A 1 187 ? 23.379 -15.852 14.491 1.00 88.38 187 HIS A O 1
ATOM 1490 N N . ILE A 1 188 ? 22.516 -14.040 15.553 1.00 85.00 188 ILE A N 1
ATOM 1491 C CA . ILE A 1 188 ? 23.085 -12.977 14.709 1.00 85.00 188 ILE A CA 1
ATOM 1492 C C . ILE A 1 188 ? 24.160 -12.255 15.510 1.00 85.00 188 ILE A C 1
ATOM 1494 O O . ILE A 1 188 ? 23.852 -11.907 16.674 1.00 85.00 188 ILE A O 1
#

Sequence (188 aa):
MADQREQKLAKLLVEHSVKLEKGEHVLINAVDIPTSMTEALVKAVYEVGSYPVVNIWNERIERAMVEGASKESLQLWADVDTYRMKQMDAFIGIRGPANVRELATIGEQSNLASTYYNIPVHMKTRLVNTKWVVLRYPTSVMAMQAGMGTLEFEDFYYSVCTDVDYKKMGEAMEEAKPYLQSVDKVHI

Nearest PDB structures (foldseek):
  2ayi-assembly1_A  TM=7.297E-01  e=4.834E-07  Thermus thermophilus
  4icr-assembly1_A  TM=7.200E-01  e=2.828E-06  Streptococcus pneumoniae TIGR4
  1zjc-assembly1_A-2  TM=6.719E-01  e=1.665E-06  Staphylococcus aureus subsp. aureus MW2
  4icq-assembly1_B  TM=6.520E-01  e=1.096E-05  Streptococcus pneumoniae TIGR4
  2vlb-assembly4_D  TM=3.771E-01  e=1.927E-01  Bordetella bronchiseptica

Radius of gyration: 18.35 Å; Cα contacts (8 Å, |Δi|>4): 253; chains: 1; bounding box: 41×42×43 Å